Protein AF-A0A9E3K2L9-F1 (afdb_monomer)

Secondary structure (DSSP, 8-state):
---------------SSSHHHHHHHHHHHHHHHHHHHHHHHHHHHHHHHHHHHHTT-HHHHHHHHHHHHH-TT--HHHHHHHHHHHHHHHTTT-HHHHHHHHHHHHHTEETTEEPPGGG--HHHHHHHHHHHHHH-S----SS-SS---HHHHHHHHHHHTT-HHHHHHHHHHHHHHH--S-HHHHHHHHH-TTS-HHHHHHHHHHHHHTT-HHHHHHHHHHS-HHHHHHHHHHHHHHHHHHHHHHHHSPPPP-----

Sequence (258 aa):
MPARSGVLFLALAGIGSTGCITTAVVNNIQYQNRLREQAAARQRHIAELEPIAAAGDARARVALANELLSSLDRDARDLRRALALLEQAVAQDYGPAQGRLGEILADGRAGNGSLPVDLRDRERGIVLLQRAFALGCSAASNGTVGGLDPAWKAGLALAAAGHPEQALVWRARSILGCHSSRPGFLFWDATSRDTAPAQRTDTFAILLLTRDEHVIAKARAAVPADEFAAAERRAADLERQIADSERDYPAPPRKEQP

Foldseek 3Di:
DDDDDDDDDDDPDDPPPCVVVVVVVVVVVVVVVVVVVVVVVLVVLLVVLVVVLVVQDLLSLQVNLVSLLVDPPRDPVSPVSSLVSLVSSVVVVQLLSLLQNLLCQLVCHRPPGGHDPVSHDNPSSLVSLLSSQLAHQFSDSPDPPDGDRSLQSSLVSCVVVVNNLSSLLSVLLSCQQPVPDDLVVLLCQLLDPPHDLVRSLSSLLSSVVNVPVVSNVVSCVRDDVVSNVSSVVVNVVSVVVNVVSCVVRNHHPPPPDD

Structure (mmCIF, N/CA/C/O backbone):
data_AF-A0A9E3K2L9-F1
#
_entry.id   AF-A0A9E3K2L9-F1
#
loop_
_atom_site.group_PDB
_atom_site.id
_atom_site.type_symbol
_atom_site.label_atom_id
_atom_site.label_alt_id
_atom_site.label_comp_id
_atom_site.label_asym_id
_atom_site.label_entity_id
_atom_site.label_seq_id
_atom_site.pdbx_PDB_ins_code
_atom_site.Cartn_x
_atom_site.Cartn_y
_atom_site.Cartn_z
_atom_site.occupancy
_atom_site.B_iso_or_equiv
_atom_site.auth_seq_id
_atom_site.auth_comp_id
_atom_site.auth_asym_id
_atom_site.auth_atom_id
_atom_site.pdbx_PDB_model_num
ATOM 1 N N . MET A 1 1 ? 16.929 56.681 79.719 1.00 34.38 1 MET A N 1
ATOM 2 C CA . MET A 1 1 ? 17.417 55.333 80.103 1.00 34.38 1 MET A CA 1
ATOM 3 C C . MET A 1 1 ? 16.570 54.291 79.369 1.00 34.38 1 MET A C 1
ATOM 5 O O . MET A 1 1 ? 15.419 54.597 79.098 1.00 34.38 1 MET A O 1
ATOM 9 N N . PRO A 1 2 ? 17.147 53.172 78.908 1.00 45.41 2 PRO A N 1
ATOM 10 C CA . PRO A 1 2 ? 17.469 52.987 77.491 1.00 45.41 2 PRO A CA 1
ATOM 11 C C . PRO A 1 2 ? 16.564 52.022 76.702 1.00 45.41 2 PRO A C 1
ATOM 13 O O . PRO A 1 2 ? 15.848 51.194 77.250 1.00 45.41 2 PRO A O 1
ATOM 16 N N . ALA A 1 3 ? 16.694 52.182 75.382 1.00 49.47 3 ALA A N 1
ATOM 17 C CA . ALA A 1 3 ? 16.426 51.296 74.253 1.00 49.47 3 ALA A CA 1
ATOM 18 C C . ALA A 1 3 ? 16.187 49.801 74.519 1.00 49.47 3 ALA A C 1
ATOM 20 O O . ALA A 1 3 ? 17.016 49.146 75.147 1.00 49.47 3 ALA A O 1
ATOM 21 N N . ARG A 1 4 ? 15.178 49.248 73.827 1.00 46.66 4 ARG A N 1
ATOM 22 C CA . ARG A 1 4 ? 15.239 47.918 73.193 1.00 46.66 4 ARG A CA 1
ATOM 23 C C . ARG A 1 4 ? 14.472 47.920 71.866 1.00 46.66 4 ARG A C 1
ATOM 25 O O . ARG A 1 4 ? 13.329 47.490 71.789 1.00 46.66 4 ARG A O 1
ATOM 32 N N . SER A 1 5 ? 15.145 48.415 70.831 1.00 47.72 5 SER A N 1
ATOM 33 C CA . SER A 1 5 ? 14.906 48.004 69.447 1.00 47.72 5 SER A CA 1
ATOM 34 C C . SER A 1 5 ? 15.640 46.686 69.223 1.00 47.72 5 SER A C 1
ATOM 36 O O . SER A 1 5 ? 16.833 46.590 69.506 1.00 47.72 5 SER A O 1
ATOM 38 N N . GLY A 1 6 ? 14.948 45.678 68.716 1.00 50.59 6 GLY A N 1
ATOM 39 C CA . GLY A 1 6 ? 15.557 44.424 68.293 1.00 50.59 6 GLY A CA 1
ATOM 40 C C . GLY A 1 6 ? 14.488 43.387 68.001 1.00 50.59 6 GLY A C 1
ATOM 41 O O . GLY A 1 6 ? 13.460 43.406 68.668 1.00 50.59 6 GLY A O 1
ATOM 42 N N . VAL A 1 7 ? 14.800 42.470 67.072 1.00 49.56 7 VAL A N 1
ATOM 43 C CA . VAL A 1 7 ? 13.989 41.316 66.615 1.00 49.56 7 VAL A CA 1
ATOM 44 C C . VAL A 1 7 ? 13.049 41.719 65.458 1.00 49.56 7 VAL A C 1
ATOM 46 O O . VAL A 1 7 ? 12.159 42.527 65.649 1.00 49.56 7 VAL A O 1
ATOM 49 N N . LEU A 1 8 ? 13.152 41.250 64.209 1.00 45.59 8 LEU A N 1
ATOM 50 C CA . LEU A 1 8 ? 13.928 40.175 63.588 1.00 45.59 8 LEU A CA 1
ATOM 51 C C . LEU A 1 8 ? 13.852 40.393 62.051 1.00 45.59 8 LEU A C 1
ATOM 53 O O . LEU A 1 8 ? 12.779 40.260 61.472 1.00 45.59 8 LEU A O 1
ATOM 57 N N . PHE A 1 9 ? 14.954 40.718 61.370 1.00 52.00 9 PHE A N 1
ATOM 58 C CA . PHE A 1 9 ? 15.073 40.512 59.916 1.00 52.00 9 PHE A CA 1
ATOM 59 C C . PHE A 1 9 ? 15.917 39.253 59.732 1.00 52.00 9 PHE A C 1
ATOM 61 O O . PHE A 1 9 ? 17.144 39.314 59.759 1.00 52.00 9 PHE A O 1
ATOM 68 N N . LEU A 1 10 ? 15.260 38.096 59.632 1.00 49.66 10 LEU A N 1
ATOM 69 C CA . LEU A 1 10 ? 15.921 36.805 59.447 1.00 49.66 10 LEU A CA 1
ATOM 70 C C . LEU A 1 10 ? 15.514 36.201 58.097 1.00 49.66 10 LEU A C 1
ATOM 72 O O . LEU A 1 10 ? 14.419 35.683 57.923 1.00 49.66 10 LEU A O 1
ATOM 76 N N . ALA A 1 11 ? 16.456 36.326 57.160 1.00 50.28 11 ALA A N 1
ATOM 77 C CA . ALA A 1 11 ? 16.818 35.356 56.128 1.00 50.28 11 ALA A CA 1
ATOM 78 C C . ALA A 1 11 ? 15.709 34.783 55.219 1.00 50.28 11 ALA A C 1
ATOM 80 O O . ALA A 1 11 ? 15.351 33.612 55.297 1.00 50.28 11 ALA A O 1
ATOM 81 N N . LEU A 1 12 ? 15.312 35.569 54.214 1.00 49.47 12 LEU A N 1
ATOM 82 C CA . LEU A 1 12 ? 14.814 35.067 52.925 1.00 49.47 12 LEU A CA 1
ATOM 83 C C . LEU A 1 12 ? 16.011 34.814 51.987 1.00 49.47 12 LEU A C 1
ATOM 85 O O . LEU A 1 12 ? 16.255 35.553 51.041 1.00 49.47 12 LEU A O 1
ATOM 89 N N . ALA A 1 13 ? 16.815 33.795 52.291 1.00 52.91 13 ALA A N 1
ATOM 90 C CA . ALA A 1 13 ? 17.945 33.380 51.455 1.00 52.91 13 ALA A CA 1
ATOM 91 C C . ALA A 1 13 ? 18.166 31.863 51.581 1.00 52.91 13 ALA A C 1
ATOM 93 O O . ALA A 1 13 ? 19.149 31.402 52.149 1.00 52.91 13 ALA A O 1
ATOM 94 N N . GLY A 1 14 ? 17.197 31.080 51.100 1.00 49.44 14 GLY A N 1
ATOM 95 C CA . GLY A 1 14 ? 17.249 29.613 51.154 1.00 49.44 14 GLY A CA 1
ATOM 96 C C . GLY A 1 14 ? 16.345 28.894 50.150 1.00 49.44 14 GLY A C 1
ATOM 97 O O . GLY A 1 14 ? 16.057 27.719 50.330 1.00 49.44 14 GLY A O 1
ATOM 98 N N . ILE A 1 15 ? 15.877 29.577 49.098 1.00 52.50 15 ILE A N 1
ATOM 99 C CA . ILE A 1 15 ? 15.008 28.997 48.057 1.00 52.50 15 ILE A CA 1
ATOM 100 C C . ILE A 1 15 ? 15.695 29.185 46.697 1.00 52.50 15 ILE A C 1
ATOM 102 O O . ILE A 1 15 ? 15.221 29.906 45.829 1.00 52.50 15 ILE A O 1
ATOM 106 N N . GLY A 1 16 ? 16.891 28.613 46.547 1.00 48.47 16 GLY A N 1
ATOM 107 C CA . GLY A 1 16 ? 17.666 28.670 45.298 1.00 48.47 16 GLY A CA 1
ATOM 108 C C . GLY A 1 16 ? 17.740 27.343 44.539 1.00 48.47 16 GLY A C 1
ATOM 109 O O . GLY A 1 16 ? 18.138 27.332 43.381 1.00 48.47 16 GLY A O 1
ATOM 110 N N . SER A 1 17 ? 17.360 26.221 45.162 1.00 48.19 17 SER A N 1
ATOM 111 C CA . SER A 1 17 ? 17.589 24.873 44.612 1.00 48.19 17 SER A CA 1
ATOM 112 C C . SER A 1 17 ? 16.338 23.990 44.497 1.00 48.19 17 SER A C 1
ATOM 114 O O . SER A 1 17 ? 16.411 22.913 43.913 1.00 48.19 17 SER A O 1
ATOM 116 N N . THR A 1 18 ? 15.164 24.433 44.966 1.00 53.28 18 THR A N 1
ATOM 117 C CA . THR A 1 18 ? 13.894 23.688 44.807 1.00 53.28 18 THR A CA 1
ATOM 118 C C . THR A 1 18 ? 13.187 23.948 43.471 1.00 53.28 18 THR A C 1
ATOM 120 O O . THR A 1 18 ? 12.241 23.235 43.133 1.00 53.28 18 THR A O 1
ATOM 123 N N . GLY A 1 19 ? 13.660 24.914 42.673 1.00 54.62 19 GLY A N 1
ATOM 124 C CA . GLY A 1 19 ? 13.046 25.302 41.396 1.00 54.62 19 GLY A CA 1
ATOM 125 C C . GLY A 1 19 ? 13.088 24.231 40.297 1.00 54.62 19 GLY A C 1
ATOM 126 O O . GLY A 1 19 ? 12.242 24.240 39.409 1.00 54.62 19 GLY A O 1
ATOM 127 N N . CYS A 1 20 ? 14.021 23.275 40.358 1.00 58.91 20 CYS A N 1
ATOM 128 C CA . CYS A 1 20 ? 14.120 22.211 39.349 1.00 58.91 20 CYS A CA 1
ATOM 129 C C . CYS A 1 20 ? 13.210 21.006 39.641 1.00 58.91 20 CYS A C 1
ATOM 131 O O . CYS A 1 20 ? 12.822 20.291 38.722 1.00 58.91 20 CYS A O 1
ATOM 133 N N . ILE A 1 21 ? 12.850 20.768 40.907 1.00 65.25 21 ILE A N 1
ATOM 134 C CA . ILE A 1 21 ? 12.021 19.610 41.283 1.00 65.25 21 ILE A CA 1
ATOM 135 C C . ILE A 1 21 ? 10.541 19.892 40.983 1.00 65.25 21 ILE A C 1
ATOM 137 O O . ILE A 1 21 ? 9.811 19.002 40.550 1.00 65.25 21 ILE A O 1
ATOM 141 N N . THR A 1 22 ? 10.090 21.140 41.138 1.00 72.62 22 THR A N 1
ATOM 142 C CA . THR A 1 22 ? 8.686 21.513 40.904 1.00 72.62 22 THR A CA 1
ATOM 143 C C . THR A 1 22 ? 8.305 21.498 39.421 1.00 72.62 22 THR A C 1
ATOM 145 O O . THR A 1 22 ? 7.196 21.081 39.086 1.00 72.62 22 THR A O 1
ATOM 148 N N . THR A 1 23 ? 9.215 21.867 38.514 1.00 78.56 23 THR A N 1
ATOM 149 C CA . THR A 1 23 ? 8.945 21.873 37.065 1.00 78.56 23 THR A CA 1
ATOM 150 C C . THR A 1 23 ? 8.780 20.464 36.495 1.00 78.56 23 THR A C 1
ATOM 152 O O . THR A 1 23 ? 7.871 20.231 35.697 1.00 78.56 23 THR A O 1
ATOM 155 N N . ALA A 1 24 ? 9.581 19.493 36.947 1.00 82.12 24 ALA A N 1
ATOM 156 C CA . ALA A 1 24 ? 9.459 18.096 36.526 1.00 82.12 24 ALA A CA 1
ATOM 157 C C . ALA A 1 24 ? 8.114 17.472 36.944 1.00 82.12 24 ALA A C 1
ATOM 159 O O . ALA A 1 24 ? 7.469 16.787 36.148 1.00 82.12 24 ALA A O 1
ATOM 160 N N . VAL A 1 25 ? 7.652 17.753 38.168 1.00 85.38 25 VAL A N 1
ATOM 161 C CA . VAL A 1 25 ? 6.363 17.252 38.674 1.00 85.38 25 VAL A CA 1
ATOM 162 C C . VAL A 1 25 ? 5.191 17.858 37.898 1.00 85.38 25 VAL A C 1
ATOM 164 O O . VAL A 1 25 ? 4.297 17.122 37.477 1.00 85.38 25 VAL A O 1
ATOM 167 N N . VAL A 1 26 ? 5.207 19.172 37.646 1.00 89.44 26 VAL A N 1
ATOM 168 C CA . VAL A 1 26 ? 4.154 19.849 36.868 1.00 89.44 26 VAL A CA 1
ATOM 169 C C . VAL A 1 26 ? 4.099 19.316 35.435 1.00 89.44 26 VAL A C 1
ATOM 171 O O . VAL A 1 26 ? 3.015 18.980 34.959 1.00 89.44 26 VAL A O 1
ATOM 174 N N . ASN A 1 27 ? 5.251 19.152 34.775 1.00 90.75 27 ASN A N 1
ATOM 175 C CA . ASN A 1 27 ? 5.320 18.593 33.423 1.00 90.75 27 ASN A CA 1
ATOM 176 C C . ASN A 1 27 ? 4.754 17.168 33.358 1.00 90.75 27 ASN A C 1
ATOM 178 O O . ASN A 1 27 ? 4.005 16.845 32.433 1.00 90.75 27 ASN A O 1
ATOM 182 N N . ASN A 1 28 ? 5.063 16.325 34.349 1.00 92.81 28 ASN A N 1
ATOM 183 C CA . ASN A 1 28 ? 4.525 14.968 34.414 1.00 92.81 28 ASN A CA 1
ATOM 184 C C . ASN A 1 28 ? 2.999 14.967 34.610 1.00 92.81 28 ASN A C 1
ATOM 186 O O . ASN A 1 28 ? 2.295 14.259 33.896 1.00 92.81 28 ASN A O 1
ATOM 190 N N . ILE A 1 29 ? 2.461 15.793 35.514 1.00 94.50 29 ILE A N 1
ATOM 191 C CA . ILE A 1 29 ? 1.006 15.898 35.726 1.00 94.50 29 ILE A CA 1
ATOM 192 C C . ILE A 1 29 ? 0.301 16.401 34.459 1.00 94.50 29 ILE A C 1
ATOM 194 O O . ILE A 1 29 ? -0.708 15.827 34.052 1.00 94.50 29 ILE A O 1
ATOM 198 N N . GLN A 1 30 ? 0.840 17.429 33.798 1.00 94.75 30 GLN A N 1
ATOM 199 C CA . GLN A 1 30 ? 0.292 17.940 32.538 1.00 94.75 30 GLN A CA 1
ATOM 200 C C . GLN A 1 30 ? 0.319 16.883 31.430 1.00 94.75 30 GLN A C 1
ATOM 202 O O . GLN A 1 30 ? -0.636 16.753 30.667 1.00 94.75 30 GLN A O 1
ATOM 207 N N . TYR A 1 31 ? 1.398 16.104 31.337 1.00 93.12 31 TYR A N 1
ATOM 208 C CA . TYR A 1 31 ? 1.482 14.982 30.409 1.00 93.12 31 TYR A CA 1
ATOM 209 C C . TYR A 1 31 ? 0.414 13.916 30.703 1.00 93.12 31 TYR A C 1
ATOM 211 O O . TYR A 1 31 ? -0.327 13.540 29.798 1.00 93.12 31 TYR A O 1
ATOM 219 N N . GLN A 1 32 ? 0.257 13.506 31.964 1.00 94.62 32 GLN A N 1
ATOM 220 C CA . GLN A 1 32 ? -0.762 12.532 32.371 1.00 94.62 32 GLN A CA 1
ATOM 221 C C . GLN A 1 32 ? -2.192 13.031 32.122 1.00 94.62 32 GLN A C 1
ATOM 223 O O . GLN A 1 32 ? -3.039 12.268 31.662 1.00 94.62 32 GLN A O 1
ATOM 228 N N . ASN A 1 33 ? -2.470 14.314 32.367 1.00 94.88 33 ASN A N 1
ATOM 229 C CA . ASN A 1 33 ? -3.775 14.904 32.067 1.00 94.88 33 ASN A CA 1
ATOM 230 C C . ASN A 1 33 ? -4.066 14.888 30.562 1.00 94.88 33 ASN A C 1
ATOM 232 O O . ASN A 1 33 ? -5.149 14.460 30.173 1.00 94.88 33 ASN A O 1
ATOM 236 N N . ARG A 1 34 ? -3.082 15.230 29.716 1.00 94.06 34 ARG A N 1
ATOM 237 C CA . ARG A 1 34 ? -3.228 15.122 28.254 1.00 94.06 34 ARG A CA 1
ATOM 238 C C . ARG A 1 34 ? -3.522 13.691 27.805 1.00 94.06 34 ARG A C 1
ATOM 240 O O . ARG A 1 34 ? -4.390 13.500 26.961 1.00 94.06 34 ARG A O 1
ATOM 247 N N . LEU A 1 35 ? -2.856 12.688 28.383 1.00 92.06 35 LEU A N 1
ATOM 248 C CA . LEU A 1 35 ? -3.139 11.281 28.071 1.00 92.06 35 LEU A CA 1
ATOM 249 C C . LEU A 1 35 ? -4.569 10.878 28.457 1.00 92.06 35 LEU A C 1
ATOM 251 O O . LEU A 1 35 ? -5.254 10.219 27.676 1.00 92.06 35 LEU A O 1
ATOM 255 N N . ARG A 1 36 ? -5.053 11.300 29.632 1.00 92.56 36 ARG A N 1
ATOM 256 C CA . ARG A 1 36 ? -6.435 11.034 30.073 1.00 92.56 36 ARG A CA 1
ATOM 257 C C . ARG A 1 36 ? -7.464 11.727 29.187 1.00 92.56 36 ARG A C 1
ATOM 259 O O . ARG A 1 36 ? -8.461 11.110 28.828 1.00 92.56 36 ARG A O 1
ATOM 266 N N . GLU A 1 37 ? -7.221 12.981 28.816 1.00 94.69 37 GLU A N 1
ATOM 267 C CA . GLU A 1 37 ? -8.088 13.738 27.908 1.00 94.69 37 GLU A CA 1
ATOM 268 C C . GLU A 1 37 ? -8.150 13.091 26.522 1.00 94.69 37 GLU A C 1
ATOM 270 O O . GLU A 1 37 ? -9.240 12.934 25.973 1.00 94.69 37 GLU A O 1
ATOM 275 N N . GLN A 1 38 ? -7.009 12.646 25.983 1.00 91.62 38 GLN A N 1
ATOM 276 C CA . GLN A 1 38 ? -6.947 11.900 24.723 1.00 91.62 38 GLN A CA 1
ATOM 277 C C . GLN A 1 38 ? -7.702 10.569 24.815 1.00 91.62 38 GLN A C 1
ATOM 279 O O . GLN A 1 38 ? -8.499 10.257 23.930 1.00 91.62 38 GLN A O 1
ATOM 284 N N . ALA A 1 39 ? -7.519 9.809 25.899 1.00 90.94 39 ALA A N 1
ATOM 285 C CA . ALA A 1 39 ? -8.242 8.559 26.122 1.00 90.94 39 ALA A CA 1
ATOM 286 C C . ALA A 1 39 ? -9.762 8.782 26.233 1.00 90.94 39 ALA A C 1
ATOM 288 O O . ALA A 1 39 ? -10.536 8.050 25.617 1.00 90.94 39 ALA A O 1
ATOM 289 N N . ALA A 1 40 ? -10.198 9.821 26.953 1.00 93.56 40 ALA A N 1
ATOM 290 C CA . ALA A 1 40 ? -11.609 10.181 27.084 1.00 93.56 40 ALA A CA 1
ATOM 291 C C . ALA A 1 40 ? -12.207 10.694 25.762 1.00 93.56 40 ALA A C 1
ATOM 293 O O . ALA A 1 40 ? -13.350 10.381 25.432 1.00 93.56 40 ALA A O 1
ATOM 294 N N . ALA A 1 41 ? -11.451 11.465 24.976 1.00 93.56 41 ALA A N 1
ATOM 295 C CA . ALA A 1 41 ? -11.858 11.881 23.635 1.00 93.56 41 ALA A CA 1
ATOM 296 C C . ALA A 1 41 ? -12.029 10.674 22.702 1.00 93.56 41 ALA A C 1
ATOM 298 O O . ALA A 1 41 ? -13.066 10.560 22.053 1.00 93.56 41 ALA A O 1
ATOM 299 N N . ARG A 1 42 ? -11.080 9.731 22.713 1.00 92.31 42 ARG A N 1
ATOM 300 C CA . ARG A 1 42 ? -11.184 8.473 21.962 1.00 92.31 42 ARG A CA 1
ATOM 301 C C . ARG A 1 42 ? -12.402 7.651 22.383 1.00 92.31 42 ARG A C 1
ATOM 303 O O . ARG A 1 42 ? -13.134 7.175 21.526 1.00 92.31 42 ARG A O 1
ATOM 310 N N . GLN A 1 43 ? -12.652 7.499 23.685 1.00 94.69 43 GLN A N 1
ATOM 311 C CA . GLN A 1 43 ? -13.829 6.771 24.178 1.00 94.69 43 GLN A CA 1
ATOM 312 C C . GLN A 1 43 ? -15.145 7.418 23.733 1.00 94.69 43 GLN A C 1
ATOM 314 O O . GLN A 1 43 ? -16.056 6.703 23.323 1.00 94.69 43 GLN A O 1
ATOM 319 N N . ARG A 1 44 ? -15.235 8.755 23.759 1.00 95.94 44 ARG A N 1
ATOM 320 C CA . ARG A 1 44 ? -16.398 9.479 23.219 1.00 95.94 44 ARG A CA 1
ATOM 321 C C . ARG A 1 44 ? -16.573 9.221 21.728 1.00 95.94 44 ARG A C 1
ATOM 323 O O . ARG A 1 44 ? -17.671 8.877 21.311 1.00 95.94 44 ARG A O 1
ATOM 330 N N . HIS A 1 45 ? -15.492 9.288 20.955 1.00 95.25 45 HIS A N 1
ATOM 331 C CA . HIS A 1 45 ? -15.560 9.042 19.519 1.00 95.25 45 HIS A CA 1
ATOM 332 C C . HIS A 1 45 ? -15.983 7.602 19.187 1.00 95.25 45 HIS A C 1
ATOM 334 O O . HIS A 1 45 ? -16.811 7.382 18.309 1.00 95.25 45 HIS A O 1
ATOM 340 N N . ILE A 1 46 ? -15.485 6.612 19.937 1.00 95.56 46 ILE A N 1
ATOM 341 C CA . ILE A 1 46 ? -15.947 5.220 19.837 1.00 95.56 46 ILE A CA 1
ATOM 342 C C . ILE A 1 46 ? -17.453 5.135 20.110 1.00 95.56 46 ILE A C 1
ATOM 344 O O . ILE A 1 46 ? -18.177 4.567 19.296 1.00 95.56 46 ILE A O 1
ATOM 348 N N . ALA A 1 47 ? -17.933 5.729 21.206 1.00 97.31 47 ALA A N 1
ATOM 349 C CA . ALA A 1 47 ? -19.350 5.705 21.570 1.00 97.31 47 ALA A CA 1
ATOM 350 C C . ALA A 1 47 ? -20.250 6.400 20.528 1.00 97.31 47 ALA A C 1
ATOM 352 O O . ALA A 1 47 ? -21.374 5.961 20.299 1.00 97.31 47 ALA A O 1
ATOM 353 N N . GLU A 1 48 ? -19.758 7.451 19.868 1.00 97.50 48 GLU A N 1
ATOM 354 C CA . GLU A 1 48 ? -20.450 8.129 18.763 1.00 97.50 48 GLU A CA 1
ATOM 355 C C . GLU A 1 48 ? -20.531 7.251 17.503 1.00 97.50 48 GLU A C 1
ATOM 357 O O . GLU A 1 48 ? -21.560 7.222 16.826 1.00 97.50 48 GLU A O 1
ATOM 362 N N . LEU A 1 49 ? -19.460 6.518 17.186 1.00 97.62 49 LEU A N 1
ATOM 363 C CA . LEU A 1 49 ? -19.379 5.666 15.997 1.00 97.62 49 LEU A CA 1
ATOM 364 C C . LEU A 1 49 ? -20.148 4.350 16.141 1.00 97.62 49 LEU A C 1
ATOM 366 O O . LEU A 1 49 ? -20.658 3.835 15.147 1.00 97.62 49 LEU A O 1
ATOM 370 N N . GLU A 1 50 ? -20.227 3.793 17.350 1.00 98.00 50 GLU A N 1
ATOM 371 C CA . GLU A 1 50 ? -20.862 2.502 17.631 1.00 98.00 50 GLU A CA 1
ATOM 372 C C . GLU A 1 50 ? -22.281 2.348 17.057 1.00 98.00 50 GLU A C 1
ATOM 374 O O . GLU A 1 50 ? -22.492 1.397 16.295 1.00 98.00 50 GLU A O 1
ATOM 379 N N . PRO A 1 51 ? -23.249 3.243 17.337 1.00 98.25 51 PRO A N 1
ATOM 380 C CA . PRO A 1 51 ? -24.600 3.100 16.796 1.00 98.25 51 PRO A CA 1
ATOM 381 C C . PRO A 1 51 ? -24.641 3.227 15.266 1.00 98.25 51 PRO A C 1
ATOM 383 O O . PRO A 1 51 ? -25.410 2.523 14.615 1.00 98.25 51 PRO A O 1
ATOM 386 N N . ILE A 1 52 ? -23.788 4.067 14.672 1.00 98.25 52 ILE A N 1
ATOM 387 C CA . ILE A 1 52 ? -23.741 4.295 13.219 1.00 98.25 52 ILE A CA 1
ATOM 388 C C . ILE A 1 52 ? -23.148 3.067 12.505 1.00 98.25 52 ILE A C 1
ATOM 390 O O . ILE A 1 52 ? -23.692 2.580 11.513 1.00 98.25 52 ILE A O 1
ATOM 394 N N . ALA A 1 53 ? -22.068 2.505 13.053 1.00 98.12 53 ALA A N 1
ATOM 395 C CA . ALA A 1 53 ? -21.454 1.277 12.555 1.00 98.12 53 ALA A CA 1
ATOM 396 C C . ALA A 1 53 ? -22.396 0.067 12.693 1.00 98.12 53 ALA A C 1
ATOM 398 O O . ALA A 1 53 ? -22.464 -0.777 11.789 1.00 98.12 53 ALA A O 1
ATOM 399 N N . ALA A 1 54 ? -23.146 -0.005 13.800 1.00 98.00 54 ALA A N 1
ATOM 400 C CA . ALA A 1 54 ? -24.172 -1.021 14.028 1.00 98.00 54 ALA A CA 1
ATOM 401 C C . ALA A 1 54 ? -25.342 -0.895 13.038 1.00 98.00 54 ALA A C 1
ATOM 403 O O . ALA A 1 54 ? -25.849 -1.913 12.571 1.00 98.00 54 ALA A O 1
ATOM 404 N N . ALA A 1 55 ? -25.710 0.331 12.652 1.00 98.06 55 ALA A N 1
ATOM 405 C CA . ALA A 1 55 ? -26.740 0.603 11.648 1.00 98.06 55 ALA A CA 1
ATOM 406 C C . ALA A 1 55 ? -26.339 0.219 10.211 1.00 98.06 55 ALA A C 1
ATOM 408 O O . ALA A 1 55 ? -27.180 0.247 9.317 1.00 98.06 55 ALA A O 1
ATOM 409 N N . GLY A 1 56 ? -25.081 -0.168 9.976 1.00 97.69 56 GLY A N 1
ATOM 410 C CA . GLY A 1 56 ? -24.638 -0.671 8.676 1.00 97.69 56 GLY A CA 1
ATOM 411 C C . GLY A 1 56 ? -23.684 0.235 7.917 1.00 97.69 56 GLY A C 1
ATOM 412 O O . GLY A 1 56 ? -23.202 -0.179 6.869 1.00 97.69 56 GLY A O 1
ATOM 413 N N . ASP A 1 57 ? -23.367 1.424 8.422 1.00 97.88 57 ASP A N 1
ATOM 414 C CA . ASP A 1 57 ? -22.527 2.375 7.698 1.00 97.88 57 ASP A CA 1
ATOM 415 C C . ASP A 1 57 ? -21.067 1.880 7.597 1.00 97.88 57 ASP A C 1
ATOM 417 O O . ASP A 1 57 ? -20.353 1.751 8.599 1.00 97.88 57 ASP A O 1
ATOM 421 N N . ALA A 1 58 ? -20.603 1.593 6.374 1.00 96.75 58 ALA A N 1
ATOM 422 C CA . ALA A 1 58 ? -19.247 1.097 6.127 1.00 96.75 58 ALA A CA 1
ATOM 423 C C . ALA A 1 58 ? -18.153 2.093 6.539 1.00 96.75 58 ALA A C 1
ATOM 425 O O . ALA A 1 58 ? -17.095 1.687 7.031 1.00 96.75 58 ALA A O 1
ATOM 426 N N . ARG A 1 59 ? -18.396 3.400 6.388 1.00 95.06 59 ARG A N 1
ATOM 427 C CA . ARG A 1 59 ? -17.441 4.444 6.772 1.00 95.06 59 ARG A CA 1
ATOM 428 C C . ARG A 1 59 ? -17.282 4.497 8.289 1.00 95.06 59 ARG A C 1
ATOM 430 O O . ARG A 1 59 ? -16.147 4.556 8.764 1.00 95.06 59 ARG A O 1
ATOM 437 N N . ALA A 1 60 ? -18.377 4.424 9.038 1.00 96.50 60 ALA A N 1
ATOM 438 C CA . ALA A 1 60 ? -18.377 4.364 10.493 1.00 96.50 60 ALA A CA 1
ATOM 439 C C . ALA A 1 60 ? -17.725 3.074 11.002 1.00 96.50 60 ALA A C 1
ATOM 441 O O . ALA A 1 60 ? -16.956 3.125 11.957 1.00 96.50 60 ALA A O 1
ATOM 442 N N . ARG A 1 61 ? -17.943 1.930 10.335 1.00 98.00 61 ARG A N 1
ATOM 443 C CA . ARG A 1 61 ? -17.247 0.668 10.654 1.00 98.00 61 ARG A CA 1
ATOM 444 C C . ARG A 1 61 ? -15.734 0.786 10.508 1.00 98.00 61 ARG A C 1
ATOM 446 O O . ARG A 1 61 ? -15.012 0.370 11.410 1.00 98.00 61 ARG A O 1
ATOM 453 N N . VAL A 1 62 ? -15.250 1.382 9.416 1.00 95.69 62 VAL A N 1
ATOM 454 C CA . VAL A 1 62 ? -13.809 1.622 9.221 1.00 95.69 62 VAL A CA 1
ATOM 455 C C . VAL A 1 62 ? -13.262 2.599 10.258 1.00 95.69 62 VAL A C 1
ATOM 457 O O . VAL A 1 62 ? -12.208 2.337 10.834 1.00 95.69 62 VAL A O 1
ATOM 460 N N . ALA A 1 63 ? -13.971 3.698 10.530 1.00 94.50 63 ALA A N 1
ATOM 461 C CA . ALA A 1 63 ? -13.561 4.662 11.549 1.00 94.50 63 ALA A CA 1
ATOM 462 C C . ALA A 1 63 ? -13.465 4.001 12.934 1.00 94.50 63 ALA A C 1
ATOM 464 O O . ALA A 1 63 ? -12.440 4.115 13.601 1.00 94.50 63 ALA A O 1
ATOM 465 N N . LEU A 1 64 ? -14.475 3.216 13.319 1.00 96.25 64 LEU A N 1
ATOM 466 C CA . LEU A 1 64 ? -14.496 2.500 14.592 1.00 96.25 64 LEU A CA 1
ATOM 467 C C . LEU A 1 64 ? -13.378 1.456 14.670 1.00 96.25 64 LEU A C 1
ATOM 469 O O . LEU A 1 64 ? -12.692 1.364 15.684 1.00 96.25 64 LEU A O 1
ATOM 473 N N . ALA A 1 65 ? -13.144 0.697 13.596 1.00 95.62 65 ALA A N 1
ATOM 474 C CA . ALA A 1 65 ? -12.024 -0.236 13.531 1.00 95.62 65 ALA A CA 1
ATOM 475 C C . ALA A 1 65 ? -10.679 0.483 13.710 1.00 95.62 65 ALA A C 1
ATOM 477 O O . ALA A 1 65 ? -9.821 0.011 14.453 1.00 95.62 65 ALA A O 1
ATOM 478 N N . ASN A 1 66 ? -10.493 1.641 13.077 1.00 92.75 66 ASN A N 1
ATOM 479 C CA . ASN A 1 66 ? -9.274 2.431 13.221 1.00 92.75 66 ASN A CA 1
ATOM 480 C C . ASN A 1 66 ? -9.084 2.949 14.646 1.00 92.75 66 ASN A C 1
ATOM 482 O O . ASN A 1 66 ? -7.966 2.864 15.156 1.00 92.75 66 ASN A O 1
ATOM 486 N N . GLU A 1 67 ? -10.155 3.395 15.306 1.00 93.12 67 GLU A N 1
ATOM 487 C CA . GLU A 1 67 ? -10.098 3.763 16.719 1.00 93.12 67 GLU A CA 1
ATOM 488 C C . GLU A 1 67 ? -9.690 2.578 17.588 1.00 93.12 67 GLU A C 1
ATOM 490 O O . GLU A 1 67 ? -8.770 2.695 18.392 1.00 93.12 67 GLU A O 1
ATOM 495 N N . LEU A 1 68 ? -10.291 1.402 17.402 1.00 93.44 68 LEU A N 1
ATOM 496 C CA . LEU A 1 68 ? -9.927 0.193 18.150 1.00 93.44 68 LEU A CA 1
ATOM 497 C C . LEU A 1 68 ? -8.456 -0.209 17.933 1.00 93.44 68 LEU A C 1
ATOM 499 O O . LEU A 1 68 ? -7.783 -0.626 18.874 1.00 93.44 68 LEU A O 1
ATOM 503 N N . LEU A 1 69 ? -7.924 -0.016 16.723 1.00 91.56 69 LEU A N 1
ATOM 504 C CA . LEU A 1 69 ? -6.540 -0.352 16.375 1.00 91.56 69 LEU A CA 1
ATOM 505 C C . LEU A 1 69 ? -5.499 0.695 16.803 1.00 91.56 69 LEU A C 1
ATOM 507 O O . LEU A 1 69 ? -4.313 0.356 16.843 1.00 91.56 69 LEU A O 1
ATOM 511 N N . SER A 1 70 ? -5.908 1.935 17.098 1.00 88.56 70 SER A N 1
ATOM 512 C CA . SER A 1 70 ? -4.998 3.049 17.411 1.00 88.56 70 SER A CA 1
ATOM 513 C C . SER A 1 70 ? -4.376 2.967 18.809 1.00 88.56 70 SER A C 1
ATOM 515 O O . SER A 1 70 ? -3.335 3.578 19.048 1.00 88.56 70 SER A O 1
ATOM 517 N N . SER A 1 71 ? -4.967 2.188 19.723 1.00 83.75 71 SER A N 1
ATOM 518 C CA . SER A 1 71 ? -4.430 2.001 21.073 1.00 83.75 71 SER A CA 1
ATOM 519 C C . SER A 1 71 ? -3.180 1.117 21.068 1.00 83.75 71 SER A C 1
ATOM 521 O O . SER A 1 71 ? -3.169 0.035 20.472 1.00 83.75 71 SER A O 1
ATOM 523 N N . LEU A 1 72 ? -2.137 1.565 21.775 1.00 76.50 72 LEU A N 1
ATOM 524 C CA . LEU A 1 72 ? -0.928 0.775 22.034 1.00 76.50 72 LEU A CA 1
ATOM 525 C C . LEU A 1 72 ? -1.210 -0.403 22.978 1.00 76.50 72 LEU A C 1
ATOM 527 O O . LEU A 1 72 ? -0.617 -1.464 22.808 1.00 76.50 72 LEU A O 1
ATOM 531 N N . ASP A 1 73 ? -2.167 -0.234 23.893 1.00 79.12 73 ASP A N 1
ATOM 532 C CA . ASP A 1 73 ? -2.571 -1.231 24.893 1.00 79.12 73 ASP A CA 1
ATOM 533 C C . 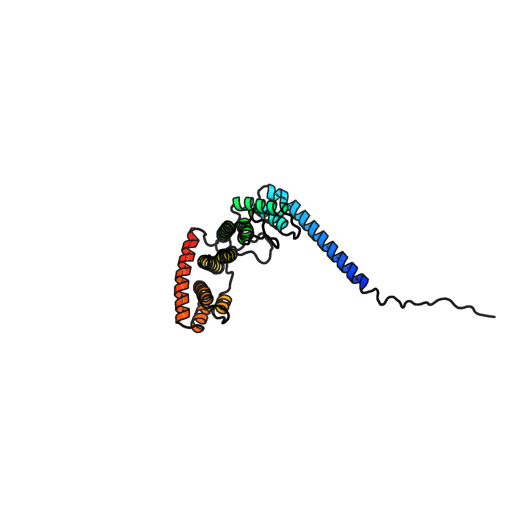ASP A 1 73 ? -3.784 -2.056 24.440 1.00 79.12 73 ASP A C 1
ATOM 535 O O . ASP A 1 73 ? -4.515 -2.609 25.263 1.00 79.12 73 ASP A O 1
ATOM 539 N N . ARG A 1 74 ? -4.069 -2.099 23.130 1.00 86.00 74 ARG A N 1
ATOM 540 C CA . ARG A 1 74 ? -5.211 -2.871 22.626 1.00 86.00 74 ARG A CA 1
ATOM 541 C C . ARG A 1 74 ? -5.039 -4.348 22.976 1.00 86.00 74 ARG A C 1
ATOM 543 O O . ARG A 1 74 ? -3.975 -4.937 22.768 1.00 86.00 74 ARG A O 1
ATOM 550 N N . ASP A 1 75 ? -6.109 -4.961 23.453 1.00 87.81 75 ASP A N 1
ATOM 551 C CA . ASP A 1 75 ? -6.122 -6.389 23.720 1.00 87.81 75 ASP A CA 1
ATOM 552 C C . ASP A 1 75 ? -6.500 -7.191 22.455 1.00 87.81 75 ASP A C 1
ATOM 554 O O . ASP A 1 75 ? -6.788 -6.660 21.373 1.00 87.81 75 ASP A O 1
ATOM 558 N N . ALA A 1 76 ? -6.496 -8.519 22.577 1.00 88.94 76 ALA A N 1
ATOM 559 C CA . ALA A 1 76 ? -6.894 -9.403 21.484 1.00 88.94 76 ALA A CA 1
ATOM 560 C C . ALA A 1 76 ? -8.384 -9.263 21.105 1.00 88.94 76 ALA A C 1
ATOM 562 O O . ALA A 1 76 ? -8.771 -9.636 19.994 1.00 88.94 76 ALA A O 1
ATOM 563 N N . ARG A 1 77 ? -9.230 -8.755 22.011 1.00 91.38 77 ARG A N 1
ATOM 564 C CA . ARG A 1 77 ? -10.664 -8.561 21.773 1.00 91.38 77 ARG A CA 1
ATOM 565 C C . ARG A 1 77 ? -10.884 -7.362 20.859 1.00 91.38 77 ARG A C 1
ATOM 567 O O . ARG A 1 77 ? -11.596 -7.505 19.867 1.00 91.38 77 ARG A O 1
ATOM 574 N N . ASP A 1 78 ? -10.232 -6.239 21.141 1.00 92.88 78 ASP A N 1
ATOM 575 C CA . ASP A 1 78 ? -10.288 -5.031 20.317 1.00 92.88 78 ASP A CA 1
ATOM 576 C C . ASP A 1 78 ? -9.750 -5.294 18.911 1.00 92.88 78 ASP A C 1
ATOM 578 O O . ASP A 1 78 ? -10.379 -4.898 17.929 1.00 92.88 78 ASP A O 1
ATOM 582 N N . LEU A 1 79 ? -8.646 -6.043 18.794 1.00 93.81 79 LEU A N 1
ATOM 583 C CA . LEU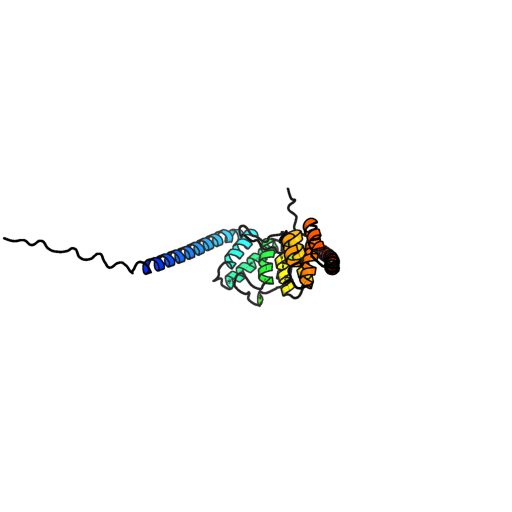 A 1 79 ? -8.117 -6.464 17.495 1.00 93.81 79 LEU A CA 1
ATOM 584 C C . LEU A 1 79 ? -9.152 -7.270 16.696 1.00 93.81 79 LEU A C 1
ATOM 586 O O . LEU A 1 79 ? -9.449 -6.921 15.555 1.00 93.81 79 LEU A O 1
ATOM 590 N N . ARG A 1 80 ? -9.727 -8.332 17.279 1.00 95.00 80 ARG A N 1
ATOM 591 C CA . ARG A 1 80 ? -10.724 -9.166 16.582 1.00 95.00 80 ARG A CA 1
ATOM 592 C C . ARG A 1 80 ? -11.981 -8.378 16.223 1.00 95.00 80 ARG A C 1
ATOM 594 O O . ARG A 1 80 ? -12.505 -8.545 15.125 1.00 95.00 80 ARG A O 1
ATOM 601 N N . ARG A 1 81 ? -12.438 -7.497 17.115 1.00 96.38 81 ARG A N 1
ATOM 602 C CA . ARG A 1 81 ? -13.578 -6.608 16.862 1.00 96.38 81 ARG A CA 1
ATOM 603 C C . ARG A 1 81 ? -13.295 -5.667 15.690 1.00 96.38 81 ARG A C 1
ATOM 605 O O . ARG A 1 81 ? -14.145 -5.529 14.816 1.00 96.38 81 ARG A O 1
ATOM 612 N N . ALA A 1 82 ? -12.109 -5.064 15.640 1.00 96.31 82 ALA A N 1
ATOM 613 C CA . ALA A 1 82 ? -11.711 -4.187 14.544 1.00 96.31 82 ALA A CA 1
ATOM 614 C C . ALA A 1 82 ? -11.660 -4.928 13.203 1.00 96.31 82 ALA A C 1
ATOM 616 O O . ALA A 1 82 ? -12.203 -4.437 12.217 1.00 96.31 82 ALA A O 1
ATOM 617 N N . LEU A 1 83 ? -11.066 -6.126 13.170 1.00 97.06 83 LEU A N 1
ATOM 618 C CA . LEU A 1 83 ? -11.034 -6.948 11.959 1.00 97.06 83 LEU A CA 1
ATOM 619 C C . LEU A 1 83 ? -12.450 -7.306 11.497 1.00 97.06 83 LEU A C 1
ATOM 621 O O . LEU A 1 83 ? -12.763 -7.109 10.331 1.00 97.06 83 LEU A O 1
ATOM 625 N N . ALA A 1 84 ? -13.337 -7.723 12.404 1.00 98.12 84 ALA A N 1
ATOM 626 C CA . ALA A 1 84 ? -14.726 -8.030 12.060 1.00 98.12 84 ALA A CA 1
ATOM 627 C C . ALA A 1 84 ? -15.483 -6.820 11.475 1.00 98.12 84 ALA A C 1
ATOM 629 O O . ALA A 1 84 ? -16.253 -6.974 10.529 1.00 98.12 84 ALA A O 1
ATOM 630 N N . LEU A 1 85 ? -15.253 -5.611 11.994 1.00 98.44 85 LEU A N 1
ATOM 631 C CA . LEU A 1 85 ? -15.833 -4.383 11.436 1.00 98.44 85 LEU A CA 1
ATOM 632 C C . LEU A 1 85 ? -15.312 -4.094 10.022 1.00 98.44 85 LEU A C 1
ATOM 634 O O . LEU A 1 85 ? -16.093 -3.712 9.149 1.00 98.44 85 LEU A O 1
ATOM 638 N N . LEU A 1 86 ? -14.012 -4.297 9.785 1.00 97.94 86 LEU A N 1
ATOM 639 C CA . LEU A 1 86 ? -13.423 -4.152 8.454 1.00 97.94 86 LEU A CA 1
ATOM 640 C C . LEU A 1 86 ? -13.994 -5.185 7.480 1.00 97.94 86 LEU A C 1
ATOM 642 O O . LEU A 1 86 ? -14.379 -4.806 6.382 1.00 97.94 86 LEU A O 1
ATOM 646 N N . GLU A 1 87 ? -14.131 -6.447 7.887 1.00 98.50 87 GLU A N 1
ATOM 647 C CA . GLU A 1 87 ? -14.757 -7.506 7.080 1.00 98.50 87 GLU A CA 1
ATOM 648 C C . GLU A 1 87 ? -16.177 -7.139 6.650 1.00 98.50 87 GLU A C 1
ATOM 650 O O . GLU A 1 87 ? -16.545 -7.237 5.480 1.00 98.50 87 GLU A O 1
ATOM 655 N N . GLN A 1 88 ? -16.976 -6.646 7.594 1.00 98.38 88 GLN A N 1
ATOM 656 C CA . GLN A 1 88 ? -18.342 -6.213 7.324 1.00 98.38 88 GLN A CA 1
ATOM 657 C C . GLN A 1 88 ? -18.412 -5.025 6.354 1.00 98.38 88 GLN A C 1
ATOM 659 O O . GLN A 1 88 ? -19.393 -4.898 5.623 1.00 98.38 88 GLN A O 1
ATOM 664 N N . ALA A 1 89 ? -17.417 -4.136 6.361 1.00 97.81 89 ALA A N 1
ATOM 665 C CA . ALA A 1 89 ? -17.324 -3.029 5.413 1.00 97.81 89 ALA A CA 1
ATOM 666 C C . ALA A 1 89 ? -16.762 -3.478 4.048 1.00 97.81 89 ALA A C 1
ATOM 668 O O . ALA A 1 89 ? -17.228 -3.008 3.014 1.00 97.81 89 ALA A O 1
ATOM 669 N N . VAL A 1 90 ? -15.834 -4.441 4.022 1.00 98.12 90 VAL A N 1
ATOM 670 C CA . VAL A 1 90 ? -15.353 -5.097 2.793 1.00 98.12 90 VAL A CA 1
ATOM 671 C C . VAL A 1 90 ? -16.493 -5.809 2.069 1.00 98.12 90 VAL A C 1
ATOM 673 O O . VAL A 1 90 ? -16.574 -5.724 0.847 1.00 98.12 90 VAL A O 1
ATOM 676 N N . ALA A 1 91 ? -17.411 -6.443 2.804 1.00 98.31 91 ALA A N 1
ATOM 677 C CA . ALA A 1 91 ? -18.606 -7.069 2.238 1.00 98.31 91 ALA A CA 1
ATOM 678 C C . ALA A 1 91 ? -19.566 -6.074 1.550 1.00 98.31 91 ALA A C 1
ATOM 680 O O . ALA A 1 91 ? -20.422 -6.495 0.779 1.00 98.31 91 ALA A O 1
ATOM 681 N N . GLN A 1 92 ? -19.420 -4.769 1.806 1.00 97.50 92 GLN A N 1
ATOM 682 C CA . GLN A 1 92 ? -20.142 -3.692 1.113 1.00 97.50 92 GLN A CA 1
ATOM 683 C C . GLN A 1 92 ? -19.319 -3.053 -0.017 1.00 97.50 92 GLN A C 1
ATOM 685 O O . GLN A 1 92 ? -19.648 -1.960 -0.464 1.00 97.50 92 GLN A O 1
ATOM 690 N N . ASP A 1 93 ? -18.222 -3.693 -0.430 1.00 96.25 93 ASP A N 1
ATOM 691 C CA . ASP A 1 93 ? -17.288 -3.186 -1.441 1.00 96.25 93 ASP A CA 1
ATOM 692 C C . ASP A 1 93 ? -16.700 -1.801 -1.097 1.00 96.25 93 ASP A C 1
ATOM 694 O O . ASP A 1 93 ? -16.415 -0.965 -1.952 1.00 96.25 93 ASP A O 1
ATOM 698 N N . TYR A 1 94 ? -16.513 -1.525 0.200 1.00 95.38 94 TYR A N 1
ATOM 699 C CA . TYR A 1 94 ? -15.986 -0.240 0.645 1.00 95.38 94 TYR A CA 1
ATOM 700 C C . TYR A 1 94 ? -14.453 -0.205 0.539 1.00 95.38 94 TYR A C 1
ATOM 702 O O . TYR A 1 94 ? -13.742 -0.787 1.363 1.00 95.38 94 TYR A O 1
ATOM 710 N N . GLY A 1 95 ? -13.932 0.520 -0.456 1.00 93.75 95 GLY A N 1
ATOM 711 C CA . GLY A 1 95 ? -12.496 0.599 -0.771 1.00 93.75 95 GLY A CA 1
ATOM 712 C C . GLY A 1 95 ? -11.567 0.907 0.414 1.00 93.75 95 GLY A C 1
ATOM 713 O O . GLY A 1 95 ? -10.579 0.194 0.593 1.00 93.75 95 GLY A O 1
ATOM 714 N N . PRO A 1 96 ? -11.875 1.878 1.298 1.00 93.81 96 PRO A N 1
ATOM 715 C CA . PRO A 1 96 ? -11.072 2.115 2.499 1.00 93.81 96 PRO A CA 1
ATOM 716 C C . PRO A 1 96 ? -10.987 0.906 3.444 1.00 93.81 96 PRO A C 1
ATOM 718 O O . PRO A 1 96 ? -9.941 0.680 4.053 1.00 93.81 96 PRO A O 1
ATOM 721 N N . ALA A 1 97 ? -12.051 0.100 3.552 1.00 96.00 97 ALA A N 1
ATOM 722 C CA . ALA A 1 97 ? -12.019 -1.130 4.342 1.00 96.00 97 ALA A CA 1
ATOM 723 C C . ALA A 1 97 ? -11.130 -2.190 3.689 1.00 96.00 97 ALA A C 1
ATOM 725 O O . ALA A 1 97 ? -10.327 -2.811 4.383 1.00 96.00 97 ALA A O 1
ATOM 726 N N . GLN A 1 98 ? -11.233 -2.355 2.365 1.00 97.31 98 GLN A N 1
ATOM 727 C CA . GLN A 1 98 ? -10.383 -3.273 1.601 1.00 97.31 98 GLN A CA 1
ATOM 728 C C . GLN A 1 98 ? -8.908 -2.896 1.743 1.00 97.31 98 GLN A C 1
ATOM 730 O O . GLN A 1 98 ? -8.091 -3.746 2.082 1.00 97.31 98 GLN A O 1
ATOM 735 N N . GLY A 1 99 ? -8.570 -1.614 1.591 1.00 95.38 99 GLY A N 1
ATOM 736 C CA . GLY A 1 99 ? -7.196 -1.141 1.743 1.00 95.38 99 GLY A CA 1
ATOM 737 C C . GLY A 1 99 ? -6.660 -1.350 3.159 1.00 95.38 99 GLY A C 1
ATOM 738 O O . GLY A 1 99 ? -5.552 -1.857 3.337 1.00 95.38 99 GLY A O 1
ATOM 739 N N . ARG A 1 100 ? -7.460 -1.018 4.182 1.00 95.19 100 ARG A N 1
ATOM 740 C CA . ARG A 1 100 ? -7.047 -1.150 5.585 1.00 95.19 100 ARG A CA 1
ATOM 741 C C . ARG A 1 100 ? -6.903 -2.605 6.025 1.00 95.19 100 ARG A C 1
ATOM 743 O O . ARG A 1 100 ? -5.901 -2.946 6.647 1.00 95.19 100 ARG A O 1
ATOM 750 N N . LEU A 1 101 ? -7.882 -3.455 5.720 1.00 97.00 101 LEU A N 1
ATOM 751 C CA . LEU A 1 101 ? -7.802 -4.884 6.025 1.00 97.00 101 LEU A CA 1
ATOM 752 C C . LEU A 1 101 ? -6.680 -5.546 5.223 1.00 97.00 101 LEU A C 1
ATOM 754 O O . LEU A 1 101 ? -5.913 -6.328 5.778 1.00 97.00 101 LEU A O 1
ATOM 758 N N . GLY A 1 102 ? -6.547 -5.174 3.949 1.00 96.94 102 GLY A N 1
ATOM 759 C CA . GLY A 1 102 ? -5.502 -5.650 3.056 1.00 96.94 102 GLY A CA 1
ATOM 760 C C . GLY A 1 102 ? -4.099 -5.399 3.601 1.00 96.94 102 GLY A C 1
ATOM 761 O O . GLY A 1 102 ? -3.306 -6.330 3.696 1.00 96.94 102 GLY A O 1
ATOM 762 N N . GLU A 1 103 ? -3.816 -4.177 4.062 1.00 95.38 103 GLU A N 1
ATOM 763 C CA . GLU A 1 103 ? -2.549 -3.842 4.725 1.00 95.38 103 GLU A CA 1
ATOM 764 C C . GLU A 1 103 ? -2.296 -4.705 5.965 1.00 95.38 103 GLU A C 1
ATOM 766 O O . GLU A 1 103 ? -1.200 -5.246 6.122 1.00 95.38 103 GLU A O 1
ATOM 771 N N . ILE A 1 104 ? -3.297 -4.834 6.840 1.00 95.62 104 ILE A N 1
ATOM 772 C CA . ILE A 1 104 ? -3.148 -5.561 8.104 1.00 95.62 104 ILE A CA 1
ATOM 773 C C . ILE A 1 104 ? -2.798 -7.032 7.851 1.00 95.62 104 ILE A C 1
ATOM 775 O O . ILE A 1 104 ? -1.899 -7.582 8.497 1.00 95.62 104 ILE A O 1
ATOM 779 N N . LEU A 1 105 ? -3.497 -7.661 6.906 1.00 97.12 105 LEU A N 1
ATOM 780 C CA . LEU A 1 105 ? -3.302 -9.064 6.556 1.00 97.12 105 LEU A CA 1
ATOM 781 C C . LEU A 1 105 ? -1.990 -9.292 5.787 1.00 97.12 105 LEU A C 1
ATOM 783 O O . LEU A 1 105 ? -1.271 -10.243 6.094 1.00 97.12 105 LEU A O 1
ATOM 787 N N . ALA A 1 106 ? -1.642 -8.400 4.852 1.00 96.25 106 ALA A N 1
ATOM 788 C CA . ALA A 1 106 ? -0.423 -8.487 4.045 1.00 96.25 106 ALA A CA 1
ATOM 789 C C . ALA A 1 106 ? 0.856 -8.332 4.882 1.00 96.25 106 ALA A C 1
ATOM 791 O O . ALA A 1 106 ? 1.794 -9.128 4.752 1.00 96.25 106 ALA A O 1
ATOM 792 N N . ASP A 1 107 ? 0.878 -7.342 5.778 1.00 94.06 107 ASP A N 1
ATOM 793 C CA . ASP A 1 107 ? 2.009 -7.112 6.679 1.00 94.06 107 ASP A CA 1
ATOM 794 C C . ASP A 1 107 ? 2.022 -8.101 7.856 1.00 94.06 107 ASP A C 1
ATOM 796 O O . ASP A 1 107 ? 3.051 -8.273 8.512 1.00 94.06 107 ASP A O 1
ATOM 800 N N . GLY A 1 108 ? 0.876 -8.711 8.177 1.00 94.75 108 GLY A N 1
ATOM 801 C CA . GLY A 1 108 ? 0.707 -9.519 9.382 1.00 94.75 108 GLY A CA 1
ATOM 802 C C . GLY A 1 108 ? 0.857 -8.703 10.671 1.00 94.75 108 GLY A C 1
ATOM 803 O O . GLY A 1 108 ? 1.263 -9.248 11.700 1.00 94.75 108 GLY A O 1
ATOM 804 N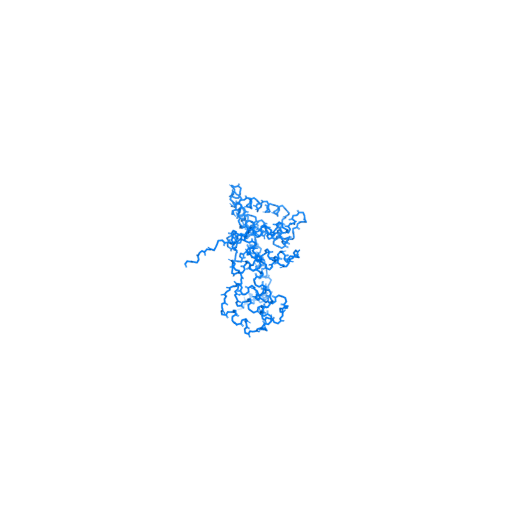 N . ARG A 1 109 ? 0.556 -7.398 10.631 1.00 92.00 109 ARG A N 1
ATOM 805 C CA . ARG A 1 109 ? 0.595 -6.485 11.786 1.00 92.00 109 ARG A CA 1
ATOM 806 C C . ARG A 1 109 ? -0.518 -5.440 11.706 1.00 92.00 109 ARG A C 1
ATOM 808 O O . ARG A 1 109 ? -0.926 -5.037 10.626 1.00 92.00 109 ARG A O 1
ATOM 815 N N . ALA A 1 110 ? -0.955 -4.946 12.859 1.00 89.81 110 ALA A N 1
ATOM 816 C CA . ALA A 1 110 ? -1.817 -3.773 12.954 1.00 89.81 110 ALA A CA 1
ATOM 817 C C . ALA A 1 110 ? -1.131 -2.724 13.840 1.00 89.81 110 ALA A C 1
ATOM 819 O O . ALA A 1 110 ? -0.799 -2.996 14.995 1.00 89.81 110 ALA A O 1
ATOM 820 N N . GLY A 1 111 ? -0.858 -1.528 13.320 1.00 82.88 111 GLY A N 1
ATOM 821 C CA . GLY A 1 111 ? -0.007 -0.560 14.027 1.00 82.88 111 GLY A CA 1
ATOM 822 C C . GLY A 1 111 ? 1.341 -1.184 14.427 1.00 82.88 111 GLY A C 1
ATOM 823 O O . GLY A 1 111 ? 2.023 -1.774 13.593 1.00 82.88 111 GLY A O 1
ATOM 824 N N . ASN A 1 112 ? 1.688 -1.114 15.716 1.00 81.12 112 ASN A N 1
ATOM 825 C CA . ASN A 1 112 ? 2.959 -1.635 16.244 1.00 81.12 112 ASN A CA 1
ATOM 826 C C . ASN A 1 112 ? 2.919 -3.119 16.663 1.00 81.12 112 ASN A C 1
ATOM 828 O O . ASN A 1 112 ? 3.946 -3.677 17.035 1.00 81.12 112 ASN A O 1
ATOM 832 N N . GLY A 1 113 ? 1.747 -3.760 16.631 1.00 85.31 113 GLY A N 1
ATOM 833 C CA . GLY A 1 113 ? 1.564 -5.130 17.118 1.00 85.31 113 GLY A CA 1
ATOM 834 C C . GLY A 1 113 ? 1.433 -6.143 15.984 1.00 85.31 113 GLY A C 1
ATOM 835 O O . GLY A 1 113 ? 0.663 -5.922 15.048 1.00 85.31 113 GLY A O 1
ATOM 836 N N . SER A 1 114 ? 2.140 -7.269 16.094 1.00 91.00 114 SER A N 1
ATOM 837 C CA . SER A 1 114 ? 1.993 -8.407 15.176 1.00 91.00 114 SER A CA 1
ATOM 838 C C . SER A 1 114 ? 0.624 -9.069 15.326 1.00 91.00 114 SER A C 1
ATOM 840 O O . SER A 1 114 ? 0.085 -9.151 16.430 1.00 91.00 114 SER A O 1
ATOM 842 N N . LEU A 1 115 ? 0.077 -9.585 14.227 1.00 92.19 115 LEU A N 1
ATOM 843 C CA . LEU A 1 115 ? -1.130 -10.401 14.274 1.00 92.19 115 LEU A CA 1
ATOM 844 C C . LEU A 1 115 ? -0.811 -11.786 14.860 1.00 92.19 115 LEU A C 1
ATOM 846 O O . LEU A 1 115 ? 0.266 -12.336 14.575 1.00 92.19 115 LEU A O 1
ATOM 850 N N . PRO A 1 116 ? -1.749 -12.374 15.623 1.00 91.62 116 PRO A N 1
ATOM 851 C CA . PRO A 1 116 ? -1.799 -13.812 15.867 1.00 91.62 116 PRO A CA 1
ATOM 852 C C . PRO A 1 116 ? -1.680 -14.599 14.557 1.00 91.62 116 PRO A C 1
ATOM 854 O O . PRO A 1 116 ? -2.177 -14.152 13.526 1.00 91.62 116 PRO A O 1
ATOM 857 N N . VAL A 1 117 ? -0.995 -15.745 14.582 1.00 90.50 117 VAL A N 1
ATOM 858 C CA . VAL A 1 117 ? -0.702 -16.537 13.371 1.00 90.50 117 VAL A CA 1
ATOM 859 C C . VAL A 1 117 ? -1.981 -16.955 12.643 1.00 90.50 117 VAL A C 1
ATOM 861 O O . VAL A 1 117 ? -2.016 -16.902 11.420 1.00 90.50 117 VAL A O 1
ATOM 864 N N . ASP A 1 118 ? -3.039 -17.279 13.386 1.00 91.31 118 ASP A N 1
ATOM 865 C CA . ASP A 1 118 ? -4.366 -17.647 12.877 1.00 91.31 118 ASP A CA 1
ATOM 866 C C . ASP A 1 118 ? -5.092 -16.512 12.142 1.00 91.31 118 ASP A C 1
ATOM 868 O O . ASP A 1 118 ? -6.042 -16.766 11.410 1.00 91.31 118 ASP A O 1
ATOM 872 N N . LEU A 1 119 ? -4.651 -15.265 12.324 1.00 91.94 119 LEU A N 1
ATOM 873 C CA . LEU A 1 119 ? -5.234 -14.090 11.679 1.00 91.94 119 LEU A CA 1
ATOM 874 C C . LEU A 1 119 ? -4.374 -13.558 10.524 1.00 91.94 119 LEU A C 1
ATOM 876 O O . LEU A 1 119 ? -4.751 -12.572 9.895 1.00 91.94 119 LEU A O 1
ATOM 880 N N . ARG A 1 120 ? -3.207 -14.155 10.252 1.00 93.25 120 ARG A N 1
ATOM 881 C CA . ARG A 1 120 ? -2.337 -13.736 9.145 1.00 93.25 120 ARG A CA 1
ATOM 882 C C . ARG A 1 120 ? -2.788 -14.404 7.857 1.00 93.25 120 ARG A C 1
ATOM 884 O O . ARG A 1 120 ? -2.863 -15.624 7.790 1.00 93.25 120 ARG A O 1
ATOM 891 N N . ASP A 1 121 ? -2.997 -13.603 6.822 1.00 97.38 121 ASP A N 1
ATOM 892 C CA . ASP A 1 121 ? -3.355 -14.100 5.496 1.00 97.38 121 ASP A CA 1
ATOM 893 C C . ASP A 1 121 ? -2.812 -13.145 4.429 1.00 97.38 121 ASP A C 1
ATOM 895 O O . ASP A 1 121 ? -3.493 -12.229 3.962 1.00 97.38 121 ASP A O 1
ATOM 899 N N . ARG A 1 122 ? -1.527 -13.312 4.097 1.00 97.19 122 ARG A N 1
ATOM 900 C CA . ARG A 1 122 ? -0.833 -12.372 3.212 1.00 97.19 122 ARG A CA 1
ATOM 901 C C . ARG A 1 122 ? -1.462 -12.318 1.825 1.00 97.19 122 ARG A C 1
ATOM 903 O O . ARG A 1 122 ? -1.654 -11.223 1.303 1.00 97.19 122 ARG A O 1
ATOM 910 N N . GLU A 1 123 ? -1.787 -13.475 1.258 1.00 98.19 123 GLU A N 1
ATOM 911 C CA . GLU A 1 123 ? -2.351 -13.587 -0.090 1.00 98.19 123 GLU A CA 1
ATOM 912 C C . GLU A 1 123 ? -3.689 -12.863 -0.186 1.00 98.19 123 GLU A C 1
ATOM 914 O O . GLU A 1 123 ? -3.902 -12.025 -1.065 1.00 98.19 123 GLU A O 1
ATOM 919 N N . ARG A 1 124 ? -4.571 -13.087 0.791 1.00 98.25 124 ARG A N 1
ATOM 920 C CA . ARG A 1 124 ? -5.827 -12.348 0.868 1.00 98.25 124 ARG A CA 1
ATOM 921 C C . ARG A 1 124 ? -5.604 -10.853 1.066 1.00 98.25 124 ARG A C 1
ATOM 923 O O . ARG A 1 124 ? -6.321 -10.046 0.475 1.00 98.25 124 ARG A O 1
ATOM 930 N N . GLY A 1 125 ? -4.609 -10.482 1.871 1.00 98.06 125 GLY A N 1
ATOM 931 C CA . GLY A 1 125 ? -4.212 -9.094 2.069 1.00 98.06 125 GLY A CA 1
ATOM 932 C C . GLY A 1 125 ? -3.826 -8.400 0.761 1.00 98.06 125 GLY A C 1
ATOM 933 O O . GLY A 1 125 ? -4.312 -7.305 0.477 1.00 98.06 125 GLY A O 1
ATOM 934 N N . ILE A 1 126 ? -3.022 -9.071 -0.068 1.00 98.38 126 ILE A N 1
ATOM 935 C CA . ILE A 1 126 ? -2.634 -8.603 -1.404 1.00 98.38 126 ILE A CA 1
ATOM 936 C C . ILE A 1 126 ? -3.877 -8.404 -2.274 1.00 98.38 126 ILE A C 1
ATOM 938 O O . ILE A 1 126 ? -4.078 -7.301 -2.775 1.00 98.38 126 ILE A O 1
ATOM 942 N N . VAL A 1 127 ? -4.756 -9.404 -2.392 1.00 98.44 127 VAL A N 1
ATOM 943 C CA . VAL A 1 127 ? -5.981 -9.299 -3.213 1.00 98.44 127 VAL A CA 1
ATOM 944 C C . VAL A 1 127 ? -6.860 -8.121 -2.779 1.00 98.44 127 VAL A C 1
ATOM 946 O O . VAL A 1 127 ? -7.375 -7.383 -3.618 1.00 98.44 127 VAL A O 1
ATOM 949 N N . LEU A 1 128 ? -7.019 -7.895 -1.473 1.00 98.00 128 LEU A N 1
ATOM 950 C CA . LEU A 1 128 ? -7.792 -6.760 -0.963 1.00 98.00 128 LEU A CA 1
ATOM 951 C C . LEU A 1 128 ? -7.161 -5.410 -1.324 1.00 98.00 128 LEU A C 1
ATOM 953 O O . LEU A 1 128 ? -7.887 -4.486 -1.681 1.00 98.00 128 LEU A O 1
ATOM 957 N N . LEU A 1 129 ? -5.831 -5.289 -1.285 1.00 97.75 129 LEU A N 1
ATOM 958 C CA . LEU A 1 129 ? -5.130 -4.075 -1.718 1.00 97.75 129 LEU A CA 1
ATOM 959 C C . LEU A 1 129 ? -5.306 -3.821 -3.222 1.00 97.75 129 LEU A C 1
ATOM 961 O O . LEU A 1 129 ? -5.523 -2.682 -3.634 1.00 97.75 129 LEU A O 1
ATOM 965 N N . GLN A 1 130 ? -5.270 -4.878 -4.034 1.00 97.81 130 GLN A N 1
ATOM 966 C CA . GLN A 1 130 ? -5.486 -4.799 -5.480 1.00 97.81 130 GLN A CA 1
ATOM 967 C C . GLN A 1 130 ? -6.909 -4.329 -5.820 1.00 97.81 130 GLN A C 1
ATOM 969 O O . GLN A 1 130 ? -7.085 -3.442 -6.656 1.00 97.81 130 GLN A O 1
ATOM 974 N N . ARG A 1 131 ? -7.926 -4.851 -5.119 1.00 97.00 131 ARG A N 1
ATOM 975 C CA . ARG A 1 131 ? -9.322 -4.385 -5.241 1.00 97.00 131 ARG A CA 1
ATOM 976 C C . ARG A 1 131 ? -9.498 -2.950 -4.754 1.00 97.00 131 ARG A C 1
ATOM 978 O O . ARG A 1 131 ? -10.120 -2.145 -5.440 1.00 97.00 131 ARG A O 1
ATOM 985 N N . ALA A 1 132 ? -8.879 -2.601 -3.627 1.00 95.56 132 ALA A N 1
ATOM 986 C CA . ALA A 1 132 ? -8.941 -1.248 -3.087 1.00 95.56 132 ALA A CA 1
ATOM 987 C C . ALA A 1 132 ? -8.378 -0.211 -4.069 1.00 95.56 132 ALA A C 1
ATOM 989 O O . ALA A 1 132 ? -8.948 0.869 -4.199 1.00 95.56 132 ALA A O 1
ATOM 990 N N . PHE A 1 133 ? -7.302 -0.548 -4.791 1.00 95.25 133 PHE A N 1
ATOM 991 C CA . PHE A 1 133 ? -6.751 0.310 -5.841 1.00 95.25 133 PHE A CA 1
ATOM 992 C C . PHE A 1 133 ? -7.753 0.571 -6.970 1.00 95.25 133 PHE A C 1
ATOM 994 O O . PHE A 1 133 ? -7.857 1.707 -7.423 1.00 95.25 133 PHE A O 1
ATOM 1001 N N . ALA A 1 134 ? -8.519 -0.441 -7.392 1.00 95.50 134 ALA A N 1
ATOM 1002 C CA . ALA A 1 134 ? -9.539 -0.269 -8.429 1.00 95.50 134 ALA A CA 1
ATOM 1003 C C . ALA A 1 134 ? -10.650 0.712 -8.012 1.00 95.50 134 ALA A C 1
ATOM 1005 O O . ALA A 1 134 ? -11.267 1.359 -8.856 1.00 95.50 134 ALA A O 1
ATOM 1006 N N . LEU A 1 135 ? -10.866 0.874 -6.703 1.00 93.00 135 LEU A N 1
ATOM 1007 C CA . LEU A 1 135 ? -11.829 1.818 -6.137 1.00 93.00 135 LEU A CA 1
ATOM 1008 C C . LEU A 1 135 ? -11.233 3.212 -5.881 1.00 93.00 135 LEU A C 1
ATOM 1010 O O . LEU A 1 135 ? -11.978 4.187 -5.765 1.00 93.00 135 LEU A O 1
ATOM 1014 N N . GLY A 1 136 ? -9.906 3.346 -5.793 1.00 91.94 136 GLY A N 1
ATOM 1015 C CA . GLY A 1 136 ? -9.261 4.642 -5.619 1.00 91.94 136 GLY A CA 1
ATOM 1016 C C . GLY A 1 136 ? -7.790 4.596 -5.207 1.00 91.94 136 GLY A C 1
ATOM 1017 O O . GLY A 1 136 ? -7.269 3.618 -4.683 1.00 91.94 136 GLY A O 1
ATOM 1018 N N . CYS A 1 137 ? -7.130 5.741 -5.374 1.00 89.56 137 CYS A N 1
ATOM 1019 C CA . CYS A 1 137 ? -5.710 5.930 -5.065 1.00 89.56 137 CYS A CA 1
ATOM 1020 C C . CYS A 1 137 ? -5.364 6.114 -3.588 1.00 89.56 137 CYS A C 1
ATOM 1022 O O . CYS A 1 137 ? -4.198 6.248 -3.230 1.00 89.56 137 CYS A O 1
ATOM 1024 N N . SER A 1 138 ? -6.369 6.191 -2.725 1.00 84.69 138 SER A N 1
ATOM 1025 C CA . SER A 1 138 ? -6.170 6.398 -1.301 1.00 84.69 138 SER A CA 1
ATOM 1026 C C . SER A 1 138 ? -7.224 5.627 -0.537 1.00 84.69 138 SER A C 1
ATOM 1028 O O . SER A 1 138 ? -8.420 5.863 -0.709 1.00 84.69 138 SER A O 1
ATOM 1030 N N . ALA A 1 139 ? -6.775 4.752 0.358 1.00 70.44 139 ALA A N 1
ATOM 1031 C CA . ALA A 1 139 ? -7.646 4.100 1.330 1.00 70.44 139 ALA A CA 1
ATOM 1032 C C . ALA A 1 139 ? -7.976 5.008 2.536 1.00 70.44 139 ALA A C 1
ATOM 1034 O O . ALA A 1 139 ? -8.455 4.521 3.560 1.00 70.44 139 ALA A O 1
ATOM 1035 N N . ALA A 1 140 ? -7.695 6.318 2.472 1.00 68.12 140 ALA A N 1
ATOM 1036 C CA . ALA A 1 140 ? -7.884 7.212 3.610 1.00 68.12 140 ALA A CA 1
ATOM 1037 C C . ALA A 1 140 ? -9.364 7.357 3.997 1.00 68.12 140 ALA A C 1
ATOM 1039 O O . ALA A 1 140 ? -10.182 7.912 3.264 1.00 68.12 140 ALA A O 1
ATOM 1040 N N . SER A 1 141 ? -9.683 6.954 5.223 1.00 50.75 141 SER A N 1
ATOM 1041 C CA . SER A 1 141 ? -10.920 7.306 5.908 1.00 50.75 141 SER A CA 1
ATOM 1042 C C . SER A 1 141 ? -10.733 8.653 6.622 1.00 50.75 141 SER A C 1
ATOM 1044 O O . SER A 1 141 ? -10.444 8.668 7.806 1.00 50.75 141 SER A O 1
ATOM 1046 N N . ASN A 1 142 ? -10.853 9.774 5.906 1.00 40.84 142 ASN A N 1
ATOM 1047 C CA . ASN A 1 142 ? -10.857 11.162 6.421 1.00 40.84 142 ASN A CA 1
ATOM 1048 C C . ASN A 1 142 ? -9.753 11.560 7.428 1.00 40.84 142 ASN A C 1
ATOM 1050 O O . ASN A 1 142 ? -9.821 11.255 8.613 1.00 40.84 142 ASN A O 1
ATOM 1054 N N . GLY A 1 143 ? -8.820 12.408 6.989 1.00 38.03 143 GLY A N 1
ATOM 1055 C CA . GLY A 1 143 ? -8.044 13.267 7.895 1.00 38.03 143 GLY A CA 1
ATOM 1056 C C . GLY A 1 143 ? -6.680 12.748 8.355 1.00 38.03 143 GLY A C 1
ATOM 1057 O O . GLY A 1 143 ? -5.928 13.519 8.946 1.00 38.03 143 GLY A O 1
ATOM 1058 N N . THR A 1 144 ? -6.287 11.511 8.041 1.00 37.97 144 THR A N 1
ATOM 1059 C CA . THR A 1 144 ? -4.885 11.098 8.188 1.00 37.97 144 THR A CA 1
ATOM 1060 C C . THR A 1 144 ? -4.059 11.639 7.022 1.00 37.97 144 THR A C 1
ATOM 1062 O O . THR A 1 144 ? -4.234 11.262 5.863 1.00 37.97 144 THR A O 1
ATOM 1065 N N . VAL A 1 145 ? -3.157 12.570 7.333 1.00 36.47 145 VAL A N 1
ATOM 1066 C CA . VAL A 1 145 ? -2.143 13.075 6.402 1.00 36.47 145 VAL A CA 1
ATOM 1067 C C . VAL A 1 145 ? -1.233 11.898 6.032 1.00 36.47 145 VAL A C 1
ATOM 1069 O O . VAL A 1 145 ? -0.454 11.441 6.861 1.00 36.47 145 VAL A O 1
ATOM 1072 N N . GLY A 1 146 ? -1.383 11.374 4.812 1.00 54.72 146 GLY A N 1
ATOM 1073 C CA . GLY A 1 146 ? -0.623 10.222 4.305 1.00 54.72 146 GLY A CA 1
ATOM 1074 C C . GLY A 1 146 ? -1.475 8.978 4.045 1.00 54.72 146 GLY A C 1
ATOM 1075 O O . GLY A 1 146 ? -1.162 7.905 4.552 1.00 54.72 146 GLY A O 1
ATOM 1076 N N . GLY A 1 147 ? -2.566 9.122 3.282 1.00 67.50 147 GLY A N 1
ATOM 1077 C CA . GLY A 1 147 ? -3.387 7.990 2.850 1.00 67.50 147 GLY A CA 1
ATOM 1078 C C . GLY A 1 147 ? -2.550 6.881 2.208 1.00 67.50 147 GLY A C 1
ATOM 1079 O O . GLY A 1 147 ? -1.632 7.152 1.437 1.00 67.50 147 GLY A O 1
ATOM 1080 N N . LEU A 1 148 ? -2.863 5.633 2.553 1.00 80.56 148 LEU A N 1
ATOM 1081 C CA . LEU A 1 148 ? -2.225 4.453 1.982 1.00 80.56 148 LEU A CA 1
ATOM 1082 C C . LEU A 1 148 ? -2.594 4.348 0.496 1.00 80.56 148 LEU A C 1
ATOM 1084 O O . LEU A 1 148 ? -3.779 4.215 0.186 1.00 80.56 148 LEU A O 1
ATOM 1088 N N . ASP A 1 149 ? -1.597 4.378 -0.391 1.00 91.75 149 ASP A N 1
ATOM 1089 C CA . ASP A 1 149 ? -1.743 3.953 -1.787 1.00 91.75 149 ASP A CA 1
ATOM 1090 C C . ASP A 1 149 ? -1.829 2.415 -1.818 1.00 91.75 149 ASP A C 1
ATOM 1092 O O . ASP A 1 149 ? -0.833 1.741 -1.504 1.00 91.75 149 ASP A O 1
ATOM 1096 N N . PRO A 1 150 ? -2.994 1.832 -2.165 1.00 94.75 150 PRO A N 1
ATOM 1097 C CA . PRO A 1 150 ? -3.162 0.386 -2.123 1.00 94.75 150 PRO A CA 1
ATOM 1098 C C . PRO A 1 150 ? -2.280 -0.351 -3.135 1.00 94.75 150 PRO A C 1
ATOM 1100 O O . PRO A 1 150 ? -1.789 -1.433 -2.821 1.00 94.75 150 PRO A O 1
ATOM 1103 N N . ALA A 1 151 ? -2.009 0.229 -4.310 1.00 96.25 151 ALA A N 1
ATOM 1104 C CA . ALA A 1 151 ? -1.154 -0.401 -5.313 1.00 96.25 151 ALA A CA 1
ATOM 1105 C C . ALA A 1 151 ? 0.312 -0.414 -4.881 1.00 96.25 151 ALA A C 1
ATOM 1107 O O . ALA A 1 151 ? 0.982 -1.438 -5.017 1.00 96.25 151 ALA A O 1
ATOM 1108 N N . TRP A 1 152 ? 0.802 0.681 -4.290 1.00 95.38 152 TRP A N 1
ATOM 1109 C CA . TRP A 1 152 ? 2.152 0.707 -3.722 1.00 95.38 152 TRP A CA 1
ATOM 1110 C C . TRP A 1 152 ? 2.305 -0.377 -2.653 1.00 95.38 152 TRP A C 1
ATOM 1112 O O . TRP A 1 152 ? 3.264 -1.154 -2.661 1.00 95.38 152 TRP A O 1
ATOM 1122 N N . LYS A 1 153 ? 1.318 -0.472 -1.756 1.00 95.81 153 LYS A N 1
ATOM 1123 C CA . LYS A 1 153 ? 1.319 -1.462 -0.681 1.00 95.81 153 LYS A CA 1
ATOM 1124 C C . LYS A 1 153 ? 1.217 -2.896 -1.208 1.00 95.81 153 LYS A C 1
ATOM 1126 O O . LYS A 1 153 ? 1.937 -3.759 -0.707 1.00 95.81 153 LYS A O 1
ATOM 1131 N N . ALA A 1 154 ? 0.392 -3.144 -2.228 1.00 97.62 154 ALA A N 1
ATOM 1132 C CA . ALA A 1 154 ? 0.314 -4.437 -2.904 1.00 97.62 154 ALA A CA 1
ATOM 1133 C C . ALA A 1 154 ? 1.673 -4.826 -3.502 1.00 97.62 154 ALA A C 1
ATOM 1135 O O . ALA A 1 154 ? 2.117 -5.956 -3.317 1.00 97.62 154 ALA A O 1
ATOM 1136 N N . GLY A 1 155 ? 2.372 -3.878 -4.137 1.00 97.12 155 GLY A N 1
ATOM 1137 C CA . GLY A 1 155 ? 3.718 -4.091 -4.669 1.00 97.12 155 GLY A CA 1
ATOM 1138 C C . GLY A 1 155 ? 4.720 -4.523 -3.593 1.00 97.12 155 GLY A C 1
ATOM 1139 O O . GLY A 1 155 ? 5.417 -5.522 -3.761 1.00 97.12 155 GLY A O 1
ATOM 1140 N N . LEU A 1 156 ? 4.745 -3.834 -2.447 1.00 96.19 156 LEU A N 1
ATOM 1141 C CA . LEU A 1 156 ? 5.604 -4.215 -1.317 1.00 96.19 156 LEU A CA 1
ATOM 1142 C C . LEU A 1 156 ? 5.275 -5.615 -0.776 1.00 96.19 156 LEU A C 1
ATOM 1144 O O . LEU A 1 156 ? 6.182 -6.404 -0.504 1.00 96.19 156 LEU A O 1
ATOM 1148 N N . ALA A 1 157 ? 3.988 -5.930 -0.636 1.00 96.56 157 ALA A N 1
ATOM 1149 C CA . ALA A 1 157 ? 3.533 -7.221 -0.133 1.00 96.56 157 ALA A CA 1
ATOM 1150 C C . ALA A 1 157 ? 3.885 -8.377 -1.086 1.00 96.56 157 ALA A C 1
ATOM 1152 O O . ALA A 1 157 ? 4.359 -9.419 -0.633 1.00 96.56 157 ALA A O 1
ATOM 1153 N N . LEU A 1 158 ? 3.730 -8.171 -2.398 1.00 98.38 158 LEU A N 1
ATOM 1154 C CA . LEU A 1 158 ? 4.119 -9.124 -3.441 1.00 98.38 158 LEU A CA 1
ATOM 1155 C C . LEU A 1 158 ? 5.629 -9.372 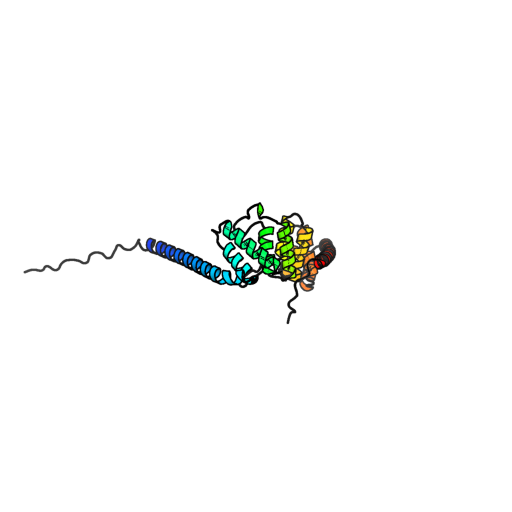-3.455 1.00 98.38 158 LEU A C 1
ATOM 1157 O O . LEU A 1 158 ? 6.063 -10.522 -3.518 1.00 98.38 158 LEU A O 1
ATOM 1161 N N . ALA A 1 159 ? 6.444 -8.322 -3.325 1.00 97.12 159 ALA A N 1
ATOM 1162 C CA . ALA A 1 159 ? 7.894 -8.474 -3.232 1.00 97.12 159 ALA A CA 1
ATOM 1163 C C . ALA A 1 159 ? 8.284 -9.310 -2.001 1.00 97.12 159 ALA A C 1
ATOM 1165 O O . ALA A 1 159 ? 9.071 -10.249 -2.112 1.00 97.12 159 ALA A O 1
ATOM 1166 N N . ALA A 1 160 ? 7.670 -9.034 -0.845 1.00 96.12 160 ALA A N 1
ATOM 1167 C CA . ALA A 1 160 ? 7.887 -9.796 0.384 1.00 96.12 160 ALA A CA 1
ATOM 1168 C C . ALA A 1 160 ? 7.389 -11.254 0.305 1.00 96.12 160 ALA A C 1
ATOM 1170 O O . ALA A 1 160 ? 7.845 -12.096 1.082 1.00 96.12 160 ALA A O 1
ATOM 1171 N N . ALA A 1 161 ? 6.450 -11.555 -0.596 1.00 96.81 161 ALA A N 1
ATOM 1172 C CA . ALA A 1 161 ? 5.964 -12.902 -0.898 1.00 96.81 161 ALA A CA 1
ATOM 1173 C C . ALA A 1 161 ? 6.815 -13.646 -1.946 1.00 96.81 161 ALA A C 1
ATOM 1175 O O . ALA A 1 161 ? 6.558 -14.814 -2.213 1.00 96.81 161 ALA A O 1
ATOM 1176 N N . GLY A 1 162 ? 7.846 -13.013 -2.520 1.00 97.31 162 GLY A N 1
ATOM 1177 C CA . GLY A 1 162 ? 8.678 -13.632 -3.556 1.00 97.31 162 GLY A CA 1
ATOM 1178 C C . GLY A 1 162 ? 8.102 -13.512 -4.971 1.00 97.31 162 GLY A C 1
ATOM 1179 O O . GLY A 1 162 ? 8.451 -14.306 -5.842 1.00 97.31 162 GLY A O 1
ATOM 1180 N N . HIS A 1 163 ? 7.258 -12.505 -5.224 1.00 98.00 163 HIS A N 1
ATOM 1181 C CA . HIS A 1 163 ? 6.666 -12.209 -6.533 1.00 98.00 163 HIS A CA 1
ATOM 1182 C C . HIS A 1 163 ? 7.167 -10.865 -7.106 1.00 98.00 163 HIS A C 1
ATOM 1184 O O . HIS A 1 163 ? 6.373 -9.939 -7.285 1.00 98.00 163 HIS A O 1
ATOM 1190 N N . PRO A 1 164 ? 8.475 -10.716 -7.403 1.00 97.06 164 PRO A N 1
ATOM 1191 C CA . PRO A 1 164 ? 9.068 -9.432 -7.797 1.00 97.06 164 PRO A CA 1
ATOM 1192 C C . PRO A 1 164 ? 8.505 -8.862 -9.109 1.00 97.06 164 PRO A C 1
ATOM 1194 O O . PRO A 1 164 ? 8.316 -7.655 -9.210 1.00 97.06 164 PRO A O 1
ATOM 1197 N N . GLU A 1 165 ? 8.167 -9.708 -10.086 1.00 97.81 165 GLU A N 1
ATOM 1198 C CA . GLU A 1 165 ? 7.565 -9.260 -11.353 1.00 97.81 165 GLU A CA 1
ATOM 1199 C C . GLU A 1 165 ? 6.186 -8.627 -11.131 1.00 97.81 165 GLU A C 1
ATOM 1201 O O . GLU A 1 165 ? 5.919 -7.512 -11.573 1.00 97.81 165 GLU A O 1
ATOM 1206 N N . GLN A 1 166 ? 5.323 -9.287 -10.351 1.00 98.12 166 GLN A N 1
ATOM 1207 C CA . GLN A 1 166 ? 4.020 -8.723 -9.997 1.00 98.12 166 GLN A CA 1
ATOM 1208 C C . GLN A 1 166 ? 4.181 -7.473 -9.123 1.00 98.12 166 GLN A C 1
ATOM 1210 O O . GLN A 1 166 ? 3.443 -6.502 -9.285 1.00 98.12 166 GLN A O 1
ATOM 1215 N N . ALA A 1 167 ? 5.167 -7.459 -8.222 1.00 98.19 167 ALA A N 1
ATOM 1216 C CA . ALA A 1 167 ? 5.477 -6.282 -7.424 1.00 98.19 167 ALA A CA 1
ATOM 1217 C C . ALA A 1 167 ? 5.825 -5.068 -8.298 1.00 98.19 167 ALA A C 1
ATOM 1219 O O . ALA A 1 167 ? 5.367 -3.959 -8.013 1.00 98.19 167 ALA A O 1
ATOM 1220 N N . LEU A 1 168 ? 6.582 -5.277 -9.382 1.00 98.25 168 LEU A N 1
ATOM 1221 C CA . LEU A 1 168 ? 6.913 -4.229 -10.341 1.00 98.25 168 LEU A CA 1
ATOM 1222 C C . LEU A 1 168 ? 5.670 -3.699 -11.063 1.00 98.25 168 LEU A C 1
ATOM 1224 O O . LEU A 1 168 ? 5.511 -2.482 -11.161 1.00 98.25 168 LEU A O 1
ATOM 1228 N N . VAL A 1 169 ? 4.768 -4.585 -11.500 1.00 98.50 169 VAL A N 1
ATOM 1229 C CA . VAL A 1 169 ? 3.476 -4.197 -12.094 1.00 98.50 169 VAL A CA 1
ATOM 1230 C C . VAL A 1 169 ? 2.714 -3.279 -11.143 1.00 98.50 169 VAL A C 1
ATOM 1232 O O . VAL A 1 169 ? 2.324 -2.179 -11.525 1.00 98.50 169 VAL A O 1
ATOM 1235 N N . TRP A 1 170 ? 2.557 -3.669 -9.879 1.00 98.00 170 TRP A N 1
ATOM 1236 C CA . TRP A 1 170 ? 1.807 -2.874 -8.902 1.00 98.00 170 TRP A CA 1
ATOM 1237 C C . TRP A 1 170 ? 2.506 -1.567 -8.504 1.00 98.00 170 TRP A C 1
ATOM 1239 O O . TRP A 1 170 ? 1.835 -0.545 -8.341 1.00 98.00 170 TRP A O 1
ATOM 1249 N N . ARG A 1 171 ? 3.845 -1.538 -8.462 1.00 97.25 171 ARG A N 1
ATOM 1250 C CA . ARG A 1 171 ? 4.619 -0.290 -8.335 1.00 97.25 171 ARG A CA 1
ATOM 1251 C C . ARG A 1 171 ? 4.357 0.651 -9.514 1.00 97.25 171 ARG A C 1
ATOM 1253 O O . ARG A 1 171 ? 4.128 1.840 -9.301 1.00 97.25 171 ARG A O 1
ATOM 1260 N N . ALA A 1 172 ? 4.364 0.135 -10.740 1.00 97.50 172 ALA A N 1
ATOM 1261 C CA . ALA A 1 172 ? 4.089 0.924 -11.936 1.00 97.50 172 ALA A CA 1
ATOM 1262 C C . ALA A 1 172 ? 2.651 1.462 -11.936 1.00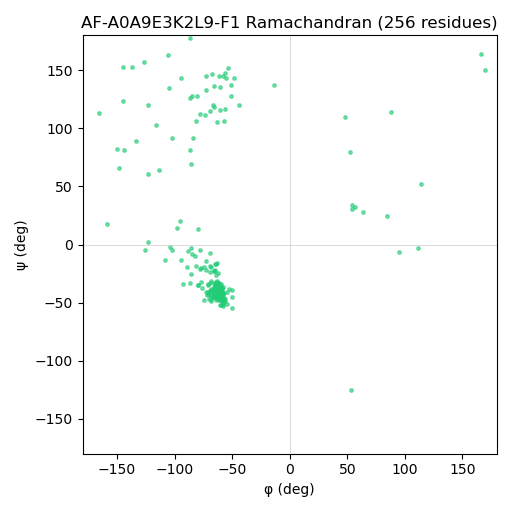 97.50 172 ALA A C 1
ATOM 1264 O O . ALA A 1 172 ? 2.445 2.654 -12.148 1.00 97.50 172 ALA A O 1
ATOM 1265 N N . ARG A 1 173 ? 1.662 0.624 -11.601 1.00 96.88 173 ARG A N 1
ATOM 1266 C CA . ARG A 1 173 ? 0.247 1.021 -11.475 1.00 96.88 173 ARG A CA 1
ATOM 1267 C C . ARG A 1 173 ? 0.038 2.125 -10.442 1.00 96.88 173 ARG A C 1
ATOM 1269 O O . ARG A 1 173 ? -0.693 3.072 -10.710 1.00 96.88 173 ARG A O 1
ATOM 1276 N N . SER A 1 174 ? 0.709 2.042 -9.296 1.00 95.19 174 SER A N 1
ATOM 1277 C CA . SER A 1 174 ? 0.707 3.095 -8.273 1.00 95.19 174 SER A CA 1
ATOM 1278 C C . SER A 1 174 ? 1.220 4.432 -8.826 1.00 95.19 174 SER A C 1
ATOM 1280 O O . SER A 1 174 ? 0.590 5.475 -8.651 1.00 95.19 174 SER A O 1
ATOM 1282 N N . ILE A 1 175 ? 2.328 4.419 -9.566 1.00 94.00 175 ILE A N 1
ATOM 1283 C CA . ILE A 1 175 ? 2.915 5.641 -10.132 1.00 94.00 175 ILE A CA 1
ATOM 1284 C C . ILE A 1 175 ? 2.037 6.214 -11.252 1.00 94.00 175 ILE A C 1
ATOM 1286 O O . ILE A 1 175 ? 1.763 7.412 -11.262 1.00 94.00 175 ILE A O 1
ATOM 1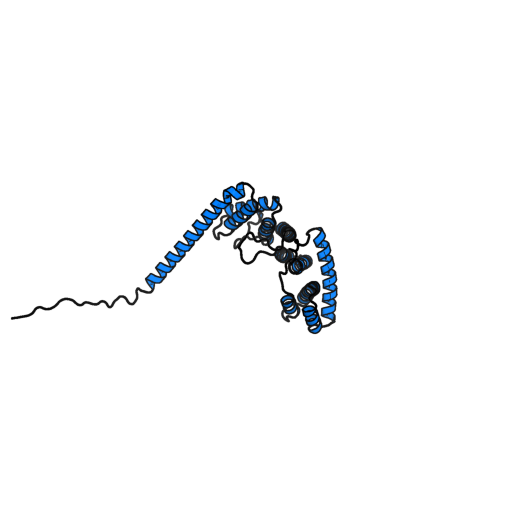290 N N . LEU A 1 176 ? 1.581 5.372 -12.180 1.00 93.62 176 LEU A N 1
ATOM 1291 C CA . LEU A 1 176 ? 0.832 5.795 -13.366 1.00 93.62 176 LEU A CA 1
ATOM 1292 C C . LEU A 1 176 ? -0.625 6.151 -13.051 1.00 93.62 176 LEU A C 1
ATOM 1294 O O . LEU A 1 176 ? -1.168 7.085 -13.634 1.00 93.62 176 LEU A O 1
ATOM 1298 N N . GLY A 1 177 ? -1.260 5.406 -12.144 1.00 91.56 177 GLY A N 1
ATOM 1299 C CA . GLY A 1 177 ? -2.655 5.602 -11.752 1.00 91.56 177 GLY A CA 1
ATOM 1300 C C . GLY A 1 177 ? -2.836 6.622 -10.632 1.00 91.56 177 GLY A C 1
ATOM 1301 O O . GLY A 1 177 ? -3.834 7.338 -10.625 1.00 91.56 177 GLY A O 1
ATOM 1302 N N . CYS A 1 178 ? -1.878 6.708 -9.703 1.00 90.25 178 CYS A N 1
ATOM 1303 C CA . CYS A 1 178 ? -2.016 7.493 -8.473 1.00 90.25 178 CYS A CA 1
ATOM 1304 C C . CYS A 1 178 ? -0.939 8.551 -8.259 1.00 90.25 178 CYS A C 1
ATOM 1306 O O . CYS A 1 178 ? -0.974 9.250 -7.246 1.00 90.25 178 CYS A O 1
ATOM 1308 N N . HIS A 1 179 ? -0.006 8.709 -9.202 1.00 88.81 179 HIS A N 1
ATOM 1309 C CA . HIS A 1 179 ? 1.062 9.709 -9.133 1.00 88.81 179 HIS A CA 1
ATOM 1310 C C . HIS A 1 179 ? 1.876 9.633 -7.830 1.00 88.81 179 HIS A C 1
ATOM 1312 O O . HIS A 1 179 ? 2.338 10.651 -7.310 1.00 88.81 179 HIS A O 1
ATOM 1318 N N . SER A 1 180 ? 2.067 8.420 -7.299 1.00 82.69 180 SER A N 1
ATOM 1319 C CA . SER A 1 180 ? 2.785 8.177 -6.038 1.00 82.69 180 SER A CA 1
ATOM 1320 C C . SER A 1 180 ? 4.264 8.570 -6.085 1.00 82.69 180 SER A C 1
ATOM 1322 O O . SER A 1 180 ? 4.900 8.755 -5.048 1.00 82.69 180 SER A O 1
ATOM 1324 N N . SER A 1 181 ? 4.814 8.743 -7.289 1.00 87.62 181 SER A N 1
ATOM 1325 C CA . SER A 1 181 ? 6.156 9.257 -7.517 1.00 87.62 181 SER A CA 1
ATOM 1326 C C . SER A 1 181 ? 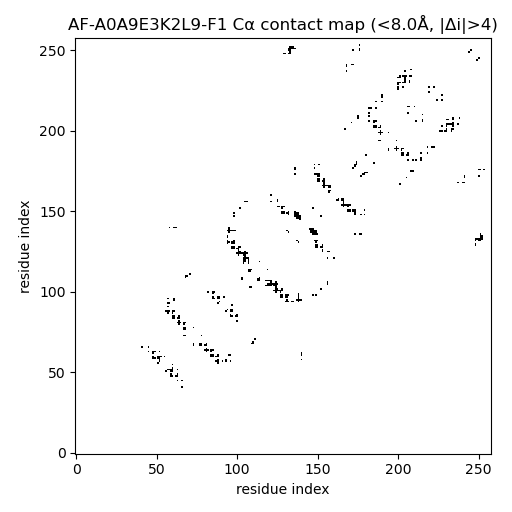6.177 10.269 -8.656 1.00 87.62 181 SER A C 1
ATOM 1328 O O . SER A 1 181 ? 5.358 10.227 -9.574 1.00 87.62 181 SER A O 1
ATOM 1330 N N . ARG A 1 182 ? 7.147 11.184 -8.602 1.00 92.25 182 ARG A N 1
ATOM 1331 C CA . ARG A 1 182 ? 7.385 12.177 -9.653 1.00 92.25 182 ARG A CA 1
ATOM 1332 C C . ARG A 1 182 ? 8.445 11.650 -10.624 1.00 92.25 182 ARG A C 1
ATOM 1334 O O . ARG A 1 182 ? 9.434 11.087 -10.149 1.00 92.25 182 ARG A O 1
ATOM 1341 N N . PRO A 1 183 ? 8.337 11.921 -11.937 1.00 93.31 183 PRO A N 1
ATOM 1342 C CA . PRO A 1 183 ? 9.341 11.507 -12.922 1.00 93.31 183 PRO A CA 1
ATOM 1343 C C . PRO A 1 183 ? 10.782 11.875 -12.531 1.00 93.31 183 PRO A C 1
ATOM 1345 O O . PRO A 1 183 ? 11.691 11.062 -12.665 1.00 93.31 183 PRO A O 1
ATOM 1348 N N . GLY A 1 184 ? 10.997 13.056 -11.937 1.00 92.75 184 GLY A N 1
ATOM 1349 C CA . GLY A 1 184 ? 12.320 13.475 -11.459 1.00 92.75 184 GLY A CA 1
ATOM 1350 C C . GLY A 1 184 ? 12.927 12.580 -10.367 1.00 92.75 184 GLY A C 1
ATOM 1351 O O . GLY A 1 184 ? 14.142 12.394 -10.349 1.00 92.75 184 GLY A O 1
ATOM 1352 N N . PHE A 1 185 ? 12.105 11.994 -9.488 1.00 93.75 185 PHE A N 1
ATOM 1353 C CA . PHE A 1 185 ? 12.578 11.022 -8.496 1.00 93.75 185 PHE A CA 1
ATOM 1354 C C . PHE A 1 185 ? 12.957 9.696 -9.162 1.00 93.75 185 PHE A C 1
ATOM 1356 O O . PHE A 1 185 ? 14.006 9.147 -8.847 1.00 93.75 185 PHE A O 1
ATOM 1363 N N . LEU A 1 186 ? 12.151 9.217 -10.117 1.00 95.44 186 LEU A N 1
ATOM 1364 C CA . LEU A 1 186 ? 12.464 8.003 -10.881 1.00 95.44 186 LEU A CA 1
ATOM 1365 C C . LEU A 1 186 ? 13.761 8.158 -11.674 1.00 95.44 186 LEU A C 1
ATOM 1367 O O . LEU A 1 186 ? 14.589 7.257 -11.669 1.00 95.44 186 LEU A O 1
ATOM 1371 N N . PHE A 1 187 ? 13.979 9.320 -12.294 1.00 96.69 187 PHE A N 1
ATOM 1372 C CA . PHE A 1 187 ? 15.245 9.639 -12.948 1.00 96.69 187 PHE A CA 1
ATOM 1373 C C . PHE A 1 187 ? 16.426 9.587 -11.973 1.00 96.69 187 PHE A C 1
ATOM 1375 O O . PHE A 1 187 ? 17.454 8.992 -12.293 1.00 96.69 187 PHE A O 1
ATOM 1382 N N . TRP A 1 188 ? 16.295 10.194 -10.788 1.00 96.19 188 TRP A N 1
ATOM 1383 C CA . TRP A 1 188 ? 17.350 10.161 -9.773 1.00 96.19 188 TRP A CA 1
ATOM 1384 C C . TRP A 1 188 ? 17.646 8.729 -9.301 1.00 96.19 188 TRP A C 1
ATOM 1386 O O . TRP A 1 188 ? 18.804 8.327 -9.294 1.00 96.19 188 TRP A O 1
ATOM 1396 N N . ASP A 1 189 ? 16.617 7.940 -8.985 1.00 94.19 189 ASP A N 1
ATOM 1397 C CA . ASP A 1 189 ? 16.750 6.541 -8.550 1.00 94.19 189 ASP A CA 1
ATOM 1398 C C . ASP A 1 189 ? 17.400 5.671 -9.643 1.00 94.19 189 ASP A C 1
ATOM 1400 O O . ASP A 1 189 ? 18.338 4.919 -9.378 1.00 94.19 189 ASP A O 1
ATOM 1404 N N . ALA A 1 190 ? 16.968 5.835 -10.896 1.00 93.88 190 ALA A N 1
ATOM 1405 C CA . ALA A 1 190 ? 17.475 5.083 -12.040 1.00 93.88 190 ALA A CA 1
ATOM 1406 C C . ALA A 1 190 ? 18.894 5.482 -12.480 1.00 93.88 190 ALA A C 1
ATOM 1408 O O . ALA A 1 190 ? 19.571 4.685 -13.118 1.00 93.88 190 ALA A O 1
ATOM 1409 N N . THR A 1 191 ? 19.365 6.687 -12.146 1.00 95.44 191 THR A N 1
ATOM 1410 C CA . THR A 1 191 ? 20.739 7.145 -12.445 1.00 95.44 191 THR A CA 1
ATOM 1411 C C . THR A 1 191 ? 21.674 7.088 -11.237 1.00 95.44 191 THR A C 1
ATOM 1413 O O . THR A 1 191 ? 22.874 7.342 -11.371 1.00 95.44 191 THR A O 1
ATOM 1416 N N . SER A 1 192 ? 21.156 6.745 -10.056 1.00 95.56 192 SER A N 1
ATOM 1417 C CA . SER A 1 192 ? 21.958 6.626 -8.845 1.00 95.56 192 SER A CA 1
ATOM 1418 C C . SER A 1 192 ? 22.952 5.469 -8.957 1.00 95.56 192 SER A C 1
ATOM 1420 O O . SER A 1 192 ? 22.625 4.364 -9.399 1.00 95.56 192 SER A O 1
ATOM 1422 N N . ARG A 1 193 ? 24.190 5.722 -8.520 1.00 93.69 193 ARG A N 1
ATOM 1423 C CA . ARG A 1 193 ? 25.265 4.717 -8.496 1.00 93.69 193 ARG A CA 1
ATOM 1424 C C . ARG A 1 193 ? 25.020 3.622 -7.462 1.00 93.69 193 ARG A C 1
ATOM 1426 O O . ARG A 1 193 ? 25.539 2.522 -7.625 1.00 93.69 193 ARG A O 1
ATOM 1433 N N . ASP A 1 194 ? 24.222 3.924 -6.443 1.00 95.50 194 ASP A N 1
ATOM 1434 C CA . ASP A 1 194 ? 23.904 3.001 -5.353 1.00 95.50 194 ASP A CA 1
ATOM 1435 C C . ASP A 1 194 ? 22.774 2.027 -5.730 1.00 95.50 194 ASP A C 1
ATOM 1437 O O . ASP A 1 194 ? 22.517 1.054 -5.022 1.00 95.50 194 ASP A O 1
ATOM 1441 N N . THR A 1 195 ? 22.107 2.260 -6.865 1.00 93.88 195 THR A N 1
ATOM 1442 C CA . THR A 1 195 ? 21.007 1.426 -7.350 1.00 93.88 195 THR A CA 1
ATOM 1443 C C . THR A 1 195 ? 21.547 0.265 -8.179 1.00 93.88 195 THR A C 1
ATOM 1445 O O . THR A 1 195 ? 22.268 0.461 -9.165 1.00 93.88 195 THR A O 1
ATOM 1448 N N . ALA A 1 196 ? 21.169 -0.962 -7.810 1.00 95.38 196 ALA A N 1
ATOM 1449 C CA . ALA A 1 196 ? 21.568 -2.171 -8.525 1.00 95.38 196 ALA A CA 1
ATOM 1450 C C . ALA A 1 196 ? 21.131 -2.127 -10.009 1.00 95.38 196 ALA A C 1
ATOM 1452 O O . ALA A 1 196 ? 20.037 -1.637 -10.298 1.00 95.38 196 ALA A O 1
ATOM 1453 N N . PRO A 1 197 ? 21.913 -2.679 -10.960 1.00 94.44 197 PRO A N 1
ATOM 1454 C CA . PRO A 1 197 ? 21.612 -2.574 -12.395 1.00 94.44 197 PRO A CA 1
ATOM 1455 C C . PRO A 1 197 ? 20.207 -3.052 -12.806 1.00 94.44 197 PRO A C 1
ATOM 1457 O O . PRO A 1 197 ? 19.534 -2.393 -13.599 1.00 94.44 197 PRO A O 1
ATOM 1460 N N . ALA A 1 198 ? 19.729 -4.161 -12.230 1.00 94.69 198 ALA A N 1
ATOM 1461 C CA . ALA A 1 198 ? 18.378 -4.666 -12.486 1.00 94.69 198 ALA A CA 1
ATOM 1462 C C . ALA A 1 198 ? 17.301 -3.670 -12.018 1.00 94.69 198 ALA A C 1
ATOM 1464 O O . ALA A 1 198 ? 16.398 -3.327 -12.777 1.00 94.69 198 ALA A O 1
ATOM 1465 N N . GLN A 1 199 ? 17.459 -3.117 -10.811 1.00 95.31 199 GLN A N 1
ATOM 1466 C CA . GLN A 1 199 ? 16.547 -2.109 -10.273 1.00 95.31 199 GLN A CA 1
ATOM 1467 C C . GLN A 1 199 ? 16.578 -0.809 -11.089 1.00 95.31 199 GLN A C 1
ATOM 1469 O O . GLN A 1 199 ? 15.526 -0.209 -11.292 1.00 95.31 199 GLN A O 1
ATOM 1474 N N . ARG A 1 200 ? 17.742 -0.383 -11.607 1.00 95.56 200 ARG A N 1
ATOM 1475 C CA . ARG A 1 200 ? 17.822 0.771 -12.523 1.00 95.56 200 ARG A CA 1
ATOM 1476 C C . ARG A 1 200 ? 17.009 0.530 -13.790 1.00 95.56 200 ARG A C 1
ATOM 1478 O O . ARG A 1 200 ? 16.258 1.411 -14.194 1.00 95.56 200 ARG A O 1
ATOM 1485 N N . THR A 1 201 ? 17.124 -0.662 -14.376 1.00 97.56 201 THR A N 1
ATOM 1486 C CA . THR A 1 201 ? 16.367 -1.049 -15.579 1.00 97.56 201 THR A CA 1
ATOM 1487 C C . THR A 1 201 ? 14.862 -0.998 -15.319 1.00 97.56 201 THR A C 1
ATOM 1489 O O . THR A 1 201 ? 14.126 -0.403 -16.102 1.00 97.56 201 THR A O 1
ATOM 1492 N N . ASP A 1 202 ? 14.409 -1.546 -14.191 1.00 97.81 202 ASP A N 1
ATOM 1493 C CA . ASP A 1 202 ? 13.001 -1.516 -13.786 1.00 97.81 202 ASP A CA 1
ATOM 1494 C C . ASP A 1 202 ? 12.498 -0.088 -13.503 1.00 97.81 202 ASP A C 1
ATOM 1496 O O . ASP A 1 202 ? 11.414 0.292 -13.951 1.00 97.81 202 ASP A O 1
ATOM 1500 N N . THR A 1 203 ? 13.281 0.743 -12.804 1.00 97.06 203 THR A N 1
ATOM 1501 C CA . THR A 1 203 ? 12.915 2.145 -12.549 1.00 97.06 203 THR A CA 1
ATOM 1502 C C . THR A 1 203 ? 12.884 2.957 -13.853 1.00 97.06 203 THR A C 1
ATOM 1504 O O . THR A 1 203 ? 11.957 3.747 -14.043 1.00 97.06 203 THR A O 1
ATOM 1507 N N . PHE A 1 204 ? 13.826 2.748 -14.783 1.00 97.69 204 PHE A N 1
ATOM 1508 C CA . PHE A 1 204 ? 13.772 3.376 -16.109 1.00 97.69 204 PHE A CA 1
ATOM 1509 C C . PHE A 1 204 ? 12.568 2.913 -16.917 1.00 97.69 204 PHE A C 1
ATOM 1511 O O . PHE A 1 204 ? 11.925 3.743 -17.554 1.00 97.69 204 PHE A O 1
ATOM 1518 N N . ALA A 1 205 ? 12.228 1.625 -16.868 1.00 98.38 205 ALA A N 1
ATOM 1519 C CA . ALA A 1 205 ? 11.045 1.113 -17.540 1.00 98.38 205 ALA A CA 1
ATOM 1520 C C . ALA A 1 205 ? 9.779 1.833 -17.054 1.00 98.38 205 ALA A C 1
ATOM 1522 O O . ALA A 1 205 ? 8.988 2.295 -17.871 1.00 98.38 205 ALA A O 1
ATOM 1523 N N . ILE A 1 206 ? 9.626 2.030 -15.739 1.00 98.06 206 ILE A N 1
ATOM 1524 C CA . ILE A 1 206 ? 8.508 2.811 -15.190 1.00 98.06 206 ILE A CA 1
ATOM 1525 C C . ILE A 1 206 ? 8.577 4.282 -15.629 1.00 98.06 206 ILE A C 1
ATOM 1527 O O . ILE A 1 206 ? 7.547 4.844 -15.993 1.00 98.06 206 ILE A O 1
ATOM 1531 N N . LEU A 1 207 ? 9.762 4.908 -15.617 1.00 97.75 207 LEU A N 1
ATOM 1532 C CA . LEU A 1 207 ? 9.941 6.290 -16.080 1.00 97.75 207 LEU A CA 1
ATOM 1533 C C . LEU A 1 207 ? 9.488 6.463 -17.538 1.00 97.75 207 LEU A C 1
ATOM 1535 O O . LEU A 1 207 ? 8.803 7.431 -17.852 1.00 97.75 207 LEU A O 1
ATOM 1539 N N . LEU A 1 208 ? 9.827 5.523 -18.421 1.00 98.06 208 LEU A N 1
ATOM 1540 C CA . LEU A 1 208 ? 9.394 5.555 -19.821 1.00 98.06 208 LEU A CA 1
ATOM 1541 C C . LEU A 1 208 ? 7.864 5.527 -19.939 1.00 98.06 208 LEU A C 1
ATOM 1543 O O . LEU A 1 208 ? 7.291 6.256 -20.749 1.00 98.06 208 LEU A O 1
ATOM 1547 N N . LEU A 1 209 ? 7.190 4.760 -19.079 1.00 97.69 209 LEU A N 1
ATOM 1548 C CA . LEU A 1 209 ? 5.728 4.698 -19.051 1.00 97.69 209 LEU A CA 1
ATOM 1549 C C . LEU A 1 209 ? 5.068 5.991 -18.549 1.00 97.69 209 LEU A C 1
ATOM 1551 O O . LEU A 1 209 ? 3.890 6.201 -18.837 1.00 97.69 209 LEU A O 1
ATOM 1555 N N . THR A 1 210 ? 5.784 6.889 -17.854 1.00 96.25 210 THR A N 1
ATOM 1556 C CA . THR A 1 210 ? 5.206 8.188 -17.453 1.00 96.25 210 THR A CA 1
ATOM 1557 C C . THR A 1 210 ? 5.044 9.154 -18.624 1.00 96.25 210 THR A C 1
ATOM 1559 O O . THR A 1 210 ? 4.352 10.157 -18.466 1.00 96.25 210 THR A O 1
ATOM 1562 N N . ARG A 1 211 ? 5.678 8.877 -19.778 1.00 96.62 211 ARG A N 1
ATOM 1563 C CA . ARG A 1 211 ? 5.640 9.710 -20.998 1.00 96.62 211 ARG A CA 1
ATOM 1564 C C . ARG A 1 211 ? 6.055 11.171 -20.761 1.00 96.62 211 ARG A C 1
ATOM 1566 O O . ARG A 1 211 ? 5.582 12.084 -21.430 1.00 96.62 211 ARG A O 1
ATOM 1573 N N . ASP A 1 212 ? 6.942 11.399 -19.789 1.00 96.75 212 ASP A N 1
ATOM 1574 C CA . ASP A 1 212 ? 7.527 12.717 -19.530 1.00 96.75 212 ASP A CA 1
ATOM 1575 C C . ASP A 1 212 ? 8.725 12.925 -20.464 1.00 96.75 212 ASP A C 1
ATOM 1577 O O . ASP A 1 212 ? 9.851 12.534 -20.152 1.00 96.75 212 ASP A O 1
ATOM 1581 N N . GLU A 1 213 ? 8.472 13.516 -21.633 1.00 97.06 213 GLU A N 1
ATOM 1582 C CA . GLU A 1 213 ? 9.469 13.703 -22.698 1.00 97.06 213 GLU A CA 1
ATOM 1583 C C . GLU A 1 213 ? 10.750 14.393 -22.210 1.00 97.06 213 GLU A C 1
ATOM 1585 O O . GLU A 1 213 ? 11.858 14.027 -22.607 1.00 97.06 213 GLU A O 1
ATOM 1590 N N . HIS A 1 214 ? 10.622 15.374 -21.311 1.00 97.25 214 HIS A N 1
ATOM 1591 C CA . HIS A 1 214 ? 11.771 16.118 -20.808 1.00 97.25 214 HIS A CA 1
ATOM 1592 C C . HIS A 1 214 ? 12.666 15.236 -19.934 1.00 97.25 214 HIS A C 1
ATOM 1594 O O . HIS A 1 214 ? 13.886 15.184 -20.127 1.00 97.25 214 HIS A O 1
ATOM 1600 N N . VAL A 1 215 ? 12.071 14.518 -18.979 1.00 96.81 215 VAL A N 1
ATOM 1601 C CA . VAL A 1 215 ? 12.826 13.642 -18.078 1.00 96.81 215 VAL A CA 1
ATOM 1602 C C . VAL A 1 215 ? 13.359 12.412 -18.820 1.00 96.81 215 VAL A C 1
ATOM 1604 O O . VAL A 1 215 ? 14.484 11.988 -18.550 1.00 96.81 215 VAL A O 1
ATOM 1607 N N . ILE A 1 216 ? 12.624 11.888 -19.805 1.00 97.56 216 ILE A N 1
ATOM 1608 C CA . ILE A 1 216 ? 13.063 10.777 -20.663 1.00 97.56 216 ILE A CA 1
ATOM 1609 C C . ILE A 1 216 ? 14.258 11.186 -21.535 1.00 97.56 216 ILE A C 1
ATOM 1611 O O . ILE A 1 216 ? 15.243 10.448 -21.599 1.00 97.56 216 ILE A O 1
ATOM 1615 N N . ALA A 1 217 ? 14.240 12.370 -22.156 1.00 97.38 217 ALA A N 1
ATOM 1616 C CA . ALA A 1 217 ? 15.382 12.868 -22.929 1.00 97.38 217 ALA A CA 1
ATOM 1617 C C . ALA A 1 217 ? 16.635 13.024 -22.051 1.00 97.38 217 ALA A C 1
ATOM 1619 O O . ALA A 1 217 ? 17.738 12.642 -22.452 1.00 97.38 217 ALA A O 1
ATOM 1620 N N . LYS A 1 218 ? 16.459 13.520 -20.819 1.00 97.31 218 LYS A N 1
ATOM 1621 C CA . LYS A 1 218 ? 17.538 13.614 -19.830 1.00 97.31 218 LYS A CA 1
ATOM 1622 C C . LYS A 1 218 ? 18.068 12.235 -19.423 1.00 97.31 218 LYS A C 1
ATOM 1624 O O . LYS A 1 218 ? 19.281 12.065 -19.342 1.00 97.31 218 LYS A O 1
ATOM 1629 N N . ALA A 1 219 ? 17.185 11.260 -19.192 1.00 95.69 219 ALA A N 1
ATOM 1630 C CA . ALA A 1 219 ? 17.548 9.870 -18.912 1.00 95.69 219 ALA A CA 1
ATOM 1631 C C . ALA A 1 219 ? 18.383 9.270 -20.044 1.00 95.69 219 ALA A C 1
ATOM 1633 O O . ALA A 1 219 ? 19.482 8.787 -19.792 1.00 95.69 219 ALA A O 1
ATOM 1634 N N . ARG A 1 220 ? 17.911 9.391 -21.290 1.00 97.38 220 ARG A N 1
ATOM 1635 C CA . ARG A 1 220 ? 18.589 8.873 -22.486 1.00 97.38 220 ARG A CA 1
ATOM 1636 C C . ARG A 1 220 ? 20.001 9.437 -22.658 1.00 97.38 220 ARG A C 1
ATOM 1638 O O . ARG A 1 220 ? 20.887 8.717 -23.095 1.00 97.38 220 ARG A O 1
ATOM 1645 N N . ALA A 1 221 ? 20.219 10.704 -22.309 1.00 97.44 221 ALA A N 1
ATOM 1646 C CA . ALA A 1 221 ? 21.541 11.328 -22.371 1.00 97.44 221 ALA A CA 1
ATOM 1647 C C . ALA A 1 221 ? 22.478 10.920 -21.216 1.00 97.44 221 ALA A C 1
ATOM 1649 O O . ALA A 1 221 ? 23.690 11.091 -21.327 1.00 97.44 221 ALA A O 1
ATOM 1650 N N . ALA A 1 222 ? 21.933 10.428 -20.099 1.00 96.06 222 ALA A N 1
ATOM 1651 C CA . ALA A 1 222 ? 22.682 10.154 -18.872 1.00 96.06 222 ALA A CA 1
ATOM 1652 C C . ALA A 1 222 ? 23.166 8.702 -18.740 1.00 96.06 222 ALA A C 1
ATOM 1654 O O . ALA A 1 222 ? 23.990 8.431 -17.865 1.00 96.06 222 ALA A O 1
ATOM 1655 N N . VAL A 1 223 ? 22.665 7.777 -19.564 1.00 94.75 223 VAL A N 1
ATOM 1656 C CA . VAL A 1 223 ? 22.965 6.342 -19.448 1.00 94.75 223 VAL A CA 1
ATOM 1657 C C . VAL A 1 223 ? 23.475 5.737 -20.756 1.00 94.75 223 VAL A C 1
ATOM 1659 O O . VAL A 1 223 ? 23.199 6.278 -21.829 1.00 94.75 223 VAL A O 1
ATOM 1662 N N . PRO A 1 224 ? 24.216 4.614 -20.692 1.00 96.50 224 PRO A N 1
ATOM 1663 C CA . PRO A 1 224 ? 24.629 3.878 -21.881 1.00 96.50 224 PRO A CA 1
ATOM 1664 C C . PRO A 1 224 ? 23.439 3.478 -22.768 1.00 96.50 224 PRO A C 1
ATOM 1666 O O . PRO A 1 224 ? 22.359 3.140 -22.279 1.00 96.50 224 PRO A O 1
ATOM 1669 N N . ALA A 1 225 ? 23.639 3.509 -24.088 1.00 96.75 225 ALA A N 1
ATOM 1670 C CA . ALA A 1 225 ? 22.577 3.247 -25.061 1.00 96.75 225 ALA A CA 1
ATOM 1671 C C . ALA A 1 225 ? 22.000 1.822 -24.956 1.00 96.75 225 ALA A C 1
ATOM 1673 O O . ALA A 1 225 ? 20.811 1.616 -25.188 1.00 96.75 225 ALA A O 1
ATOM 1674 N N . ASP A 1 226 ? 22.825 0.844 -24.588 1.00 96.75 226 ASP A N 1
ATOM 1675 C CA . ASP A 1 226 ? 22.427 -0.543 -24.356 1.00 96.75 226 ASP A CA 1
ATOM 1676 C C . ASP A 1 226 ? 21.578 -0.707 -23.086 1.00 96.75 226 ASP A C 1
ATOM 1678 O O . ASP A 1 226 ? 20.562 -1.407 -23.132 1.00 96.75 226 ASP A O 1
ATOM 1682 N N . GLU A 1 227 ? 21.928 -0.015 -21.992 1.00 96.06 227 GLU A N 1
ATOM 1683 C CA . GLU A 1 227 ? 21.101 0.043 -20.775 1.00 96.06 227 GLU A CA 1
ATOM 1684 C C . GLU A 1 227 ? 19.740 0.694 -21.067 1.00 96.06 227 GLU A C 1
ATOM 1686 O O . GLU A 1 227 ? 18.696 0.163 -20.678 1.00 96.06 227 GLU A O 1
ATOM 1691 N N . PHE A 1 228 ? 19.724 1.804 -21.814 1.00 96.62 228 PHE A N 1
ATOM 1692 C CA . PHE A 1 228 ? 18.476 2.471 -22.193 1.00 96.62 228 PHE A CA 1
ATOM 1693 C C . PHE A 1 228 ? 17.594 1.583 -23.082 1.00 96.62 228 PHE A C 1
ATOM 1695 O O . PHE A 1 228 ? 16.399 1.444 -22.830 1.00 96.62 228 PHE A O 1
ATOM 1702 N N . ALA A 1 229 ? 18.183 0.911 -24.076 1.00 97.69 229 ALA A N 1
ATOM 1703 C CA . ALA A 1 229 ? 17.461 -0.025 -24.936 1.00 97.69 229 ALA A CA 1
ATOM 1704 C C . ALA A 1 229 ? 16.914 -1.236 -24.154 1.00 97.69 229 ALA A C 1
ATOM 1706 O O . ALA A 1 229 ? 15.865 -1.784 -24.503 1.00 97.69 229 ALA A O 1
ATOM 1707 N N . ALA A 1 230 ? 17.606 -1.683 -23.099 1.00 97.62 230 ALA A N 1
ATOM 1708 C CA . ALA A 1 230 ? 17.091 -2.711 -22.196 1.00 97.62 230 ALA A CA 1
ATOM 1709 C C . ALA A 1 230 ? 15.868 -2.217 -21.410 1.00 97.62 230 ALA A C 1
ATOM 1711 O O . ALA A 1 230 ? 14.878 -2.945 -21.317 1.00 97.62 230 ALA A O 1
ATOM 1712 N N . ALA A 1 231 ? 15.900 -0.975 -20.923 1.00 97.81 231 ALA A N 1
ATOM 1713 C CA . ALA A 1 231 ? 14.755 -0.355 -20.266 1.00 97.81 231 ALA A CA 1
ATOM 1714 C C . ALA A 1 231 ? 13.556 -0.164 -21.212 1.00 97.81 231 ALA A C 1
ATOM 1716 O O . ALA A 1 231 ? 12.428 -0.403 -20.793 1.00 97.81 231 ALA A O 1
ATOM 1717 N N . GLU A 1 232 ? 13.774 0.188 -22.485 1.00 98.31 232 GLU A N 1
ATOM 1718 C CA . GLU A 1 232 ? 12.701 0.285 -23.493 1.00 98.31 232 GLU A CA 1
ATOM 1719 C C . GLU A 1 232 ? 11.998 -1.063 -23.712 1.00 98.31 232 GLU A C 1
ATOM 1721 O O . GLU A 1 232 ? 10.767 -1.133 -23.693 1.00 98.31 232 GLU A O 1
ATOM 1726 N N . ARG A 1 233 ? 12.759 -2.161 -23.839 1.00 98.56 233 ARG A N 1
ATOM 1727 C CA . ARG A 1 233 ? 12.177 -3.515 -23.920 1.00 98.56 233 ARG A CA 1
ATOM 1728 C C . ARG A 1 233 ? 11.395 -3.864 -22.656 1.00 98.56 233 ARG A C 1
ATOM 1730 O O . ARG A 1 233 ? 10.266 -4.342 -22.741 1.00 98.56 233 ARG A O 1
ATOM 1737 N N . ARG A 1 234 ? 11.973 -3.573 -21.488 1.00 98.31 234 ARG A N 1
ATOM 1738 C CA . ARG A 1 234 ? 11.332 -3.820 -20.193 1.00 98.31 234 ARG A CA 1
ATOM 1739 C C . ARG A 1 234 ? 10.046 -3.007 -20.021 1.00 98.31 234 ARG A C 1
ATOM 1741 O O . ARG A 1 234 ? 9.081 -3.537 -19.482 1.00 98.31 234 ARG A O 1
ATOM 1748 N N . ALA A 1 235 ? 10.000 -1.767 -20.507 1.00 98.50 235 ALA A N 1
ATOM 1749 C CA . ALA A 1 235 ? 8.804 -0.928 -20.486 1.00 98.50 235 ALA A CA 1
ATOM 1750 C C . ALA A 1 235 ? 7.677 -1.525 -21.338 1.00 98.50 235 ALA A C 1
ATOM 1752 O O . ALA A 1 235 ? 6.546 -1.595 -20.869 1.00 98.50 235 ALA A O 1
ATOM 1753 N N . ALA A 1 236 ? 7.986 -2.019 -22.541 1.00 98.44 236 ALA A N 1
ATOM 1754 C CA . ALA A 1 236 ? 7.001 -2.676 -23.403 1.00 98.44 236 ALA A CA 1
ATOM 1755 C C . ALA A 1 236 ? 6.441 -3.968 -22.775 1.00 98.44 236 ALA A C 1
ATOM 1757 O O . ALA A 1 236 ? 5.245 -4.249 -22.868 1.00 98.44 236 ALA A O 1
ATOM 1758 N N . ASP A 1 237 ? 7.284 -4.755 -22.102 1.00 98.44 237 ASP A N 1
ATOM 1759 C CA . ASP A 1 237 ? 6.834 -5.928 -21.343 1.00 98.44 237 ASP A CA 1
ATOM 1760 C C . ASP A 1 237 ? 5.933 -5.531 -20.172 1.00 98.44 237 ASP A C 1
ATOM 1762 O O . ASP A 1 237 ? 4.874 -6.127 -19.969 1.00 98.44 237 ASP A O 1
ATOM 1766 N N . LEU A 1 238 ? 6.336 -4.503 -19.425 1.00 98.44 238 LEU A N 1
ATOM 1767 C CA . LEU A 1 238 ? 5.601 -3.999 -18.273 1.00 98.44 238 LEU A CA 1
ATOM 1768 C C . LEU A 1 238 ? 4.246 -3.397 -18.675 1.00 98.44 238 LEU A C 1
ATOM 1770 O O . LEU A 1 238 ? 3.259 -3.646 -17.992 1.00 98.44 238 LEU A O 1
ATOM 1774 N N . GLU A 1 239 ? 4.161 -2.680 -19.798 1.00 98.38 239 GLU A N 1
ATOM 1775 C CA . GLU A 1 239 ? 2.900 -2.154 -20.342 1.00 98.38 239 GLU A CA 1
ATOM 1776 C C . GLU A 1 239 ? 1.903 -3.282 -20.642 1.00 98.38 239 GLU A C 1
ATOM 1778 O O . GLU A 1 239 ? 0.735 -3.190 -20.261 1.00 98.38 239 GLU A O 1
ATOM 1783 N N . ARG A 1 240 ? 2.368 -4.393 -21.234 1.00 98.50 240 ARG A N 1
ATOM 1784 C CA . ARG A 1 240 ? 1.530 -5.581 -21.470 1.00 98.50 240 ARG A CA 1
ATOM 1785 C C . ARG A 1 240 ? 1.033 -6.202 -20.166 1.00 98.50 240 ARG A C 1
ATOM 1787 O O . ARG A 1 240 ? -0.156 -6.478 -20.044 1.00 98.50 240 ARG A O 1
ATOM 1794 N N . GLN A 1 241 ? 1.913 -6.368 -19.179 1.00 98.25 241 GLN A N 1
ATOM 1795 C CA . GLN A 1 241 ? 1.540 -6.926 -17.873 1.00 98.25 241 GLN A CA 1
ATOM 1796 C C . GLN A 1 241 ? 0.561 -6.023 -17.110 1.00 98.25 241 GLN A C 1
ATOM 1798 O O . GLN A 1 241 ? -0.361 -6.515 -16.457 1.00 98.25 241 GLN A O 1
ATOM 1803 N N . ILE A 1 242 ? 0.729 -4.700 -17.208 1.00 97.75 242 ILE A N 1
ATOM 1804 C CA . ILE A 1 242 ? -0.227 -3.734 -16.662 1.00 97.75 242 ILE A CA 1
ATOM 1805 C C . ILE A 1 242 ? -1.582 -3.935 -17.336 1.00 97.75 242 ILE A C 1
ATOM 1807 O O . ILE A 1 242 ? -2.556 -4.154 -16.622 1.00 97.75 242 ILE A O 1
ATOM 1811 N N . ALA A 1 243 ? -1.646 -3.944 -18.669 1.00 97.38 243 ALA A N 1
ATOM 1812 C CA . ALA A 1 243 ? -2.896 -4.131 -19.405 1.00 97.38 243 ALA A CA 1
ATOM 1813 C C . ALA A 1 243 ? -3.593 -5.465 -19.074 1.00 97.38 243 ALA A C 1
ATOM 1815 O O . ALA A 1 243 ? -4.815 -5.508 -18.942 1.00 97.38 243 ALA A O 1
ATOM 1816 N N . ASP A 1 244 ? -2.834 -6.548 -18.890 1.00 97.62 244 ASP A N 1
ATOM 1817 C CA . ASP A 1 244 ? -3.388 -7.829 -18.446 1.00 97.62 244 ASP A CA 1
ATOM 1818 C C . ASP A 1 244 ? -3.966 -7.726 -17.025 1.00 97.62 244 ASP A C 1
ATOM 1820 O O . ASP A 1 244 ? -5.097 -8.151 -16.796 1.00 97.62 244 ASP A O 1
ATOM 1824 N N . SER A 1 245 ? -3.252 -7.085 -16.091 1.00 96.88 245 SER A N 1
ATOM 1825 C CA . SER A 1 245 ? -3.747 -6.875 -14.720 1.00 96.88 245 SER A CA 1
ATOM 1826 C C . SER A 1 245 ? -4.991 -5.975 -14.639 1.00 96.88 245 SER A C 1
ATOM 1828 O O . SER A 1 245 ? -5.782 -6.115 -13.708 1.00 96.88 245 SER A O 1
ATOM 1830 N N . GLU 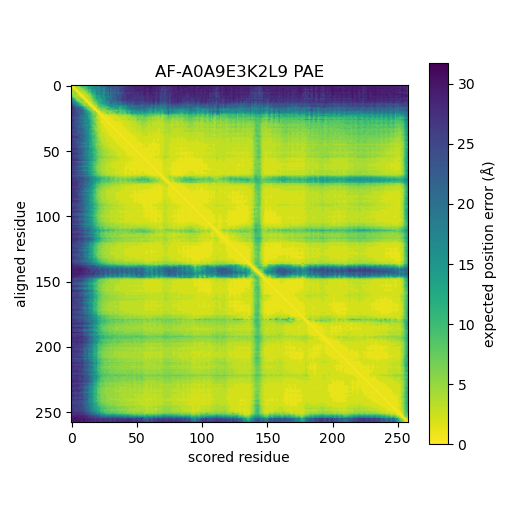A 1 246 ? -5.199 -5.073 -15.608 1.00 96.38 246 GLU A N 1
ATOM 1831 C CA . GLU A 1 246 ? -6.380 -4.194 -15.665 1.00 96.38 246 GLU A CA 1
ATOM 1832 C C . GLU A 1 246 ? -7.678 -4.937 -15.958 1.00 96.38 246 GLU A C 1
ATOM 1834 O O . GLU A 1 246 ? -8.749 -4.412 -15.656 1.00 96.38 246 GLU A O 1
ATOM 1839 N N . ARG A 1 247 ? -7.597 -6.155 -16.506 1.00 96.56 247 ARG A N 1
ATOM 1840 C CA . ARG A 1 247 ? -8.778 -6.995 -16.733 1.00 96.56 247 ARG A CA 1
ATOM 1841 C C . ARG A 1 247 ? -9.426 -7.417 -15.419 1.00 96.56 247 ARG A C 1
ATOM 1843 O O . ARG A 1 247 ? -10.649 -7.419 -15.327 1.00 96.56 247 ARG A O 1
ATOM 1850 N N . ASP A 1 248 ? -8.603 -7.728 -14.420 1.00 95.38 248 ASP A N 1
ATOM 1851 C CA . ASP A 1 248 ? -9.060 -8.181 -13.104 1.00 95.38 248 ASP A CA 1
ATOM 1852 C C . ASP A 1 248 ? -9.207 -7.019 -12.114 1.00 95.38 248 ASP A C 1
ATOM 1854 O O . ASP A 1 248 ? -10.097 -7.022 -11.263 1.00 95.38 248 ASP A O 1
ATOM 1858 N N . TYR A 1 249 ? -8.345 -6.006 -12.235 1.00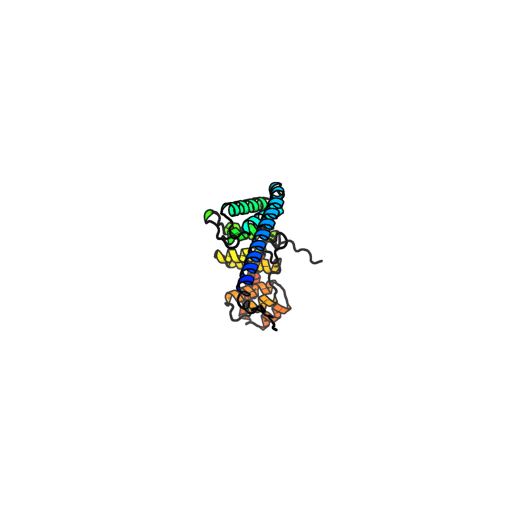 95.75 249 TYR A N 1
ATOM 1859 C CA . TYR A 1 249 ? -8.305 -4.849 -11.347 1.00 95.75 249 TYR A CA 1
ATOM 1860 C C . TYR A 1 249 ? -8.209 -3.565 -12.172 1.00 95.75 249 TYR A C 1
ATOM 1862 O O . TYR A 1 249 ? -7.098 -3.104 -12.440 1.00 95.75 249 TYR A O 1
ATOM 1870 N N . PRO A 1 250 ? -9.335 -2.960 -12.583 1.00 95.19 250 PRO A N 1
ATOM 1871 C CA . PRO A 1 250 ? -9.326 -1.728 -13.364 1.00 95.19 250 PRO A CA 1
ATOM 1872 C C . PRO A 1 250 ? -8.504 -0.618 -12.698 1.00 95.19 250 PRO A C 1
ATOM 1874 O O . PRO A 1 250 ? -8.355 -0.577 -11.476 1.00 95.19 250 PRO A O 1
ATOM 1877 N N . ALA A 1 251 ? -7.946 0.292 -13.497 1.00 91.38 251 ALA A N 1
ATOM 1878 C CA . ALA A 1 251 ? -7.348 1.502 -12.944 1.00 91.38 251 ALA A CA 1
ATOM 1879 C C . ALA A 1 251 ? -8.425 2.331 -12.212 1.00 91.38 251 ALA A C 1
ATOM 1881 O O . ALA A 1 251 ? -9.572 2.361 -12.670 1.00 91.38 251 ALA A O 1
ATOM 1882 N N . PRO A 1 252 ? -8.083 3.015 -11.104 1.00 88.88 252 PRO A N 1
ATOM 1883 C CA . PRO A 1 252 ? -9.036 3.856 -10.398 1.00 88.88 252 PRO A CA 1
ATOM 1884 C C . PRO A 1 252 ? -9.619 4.907 -11.346 1.00 88.88 252 PRO A C 1
ATOM 1886 O O . PRO A 1 252 ? -8.902 5.393 -12.232 1.00 88.88 252 PRO A O 1
ATOM 1889 N N . PRO A 1 253 ? -10.889 5.308 -11.154 1.00 81.88 253 PRO A N 1
ATOM 1890 C CA . PRO A 1 253 ? -11.472 6.383 -11.934 1.00 81.88 253 PRO A CA 1
ATOM 1891 C C . PRO A 1 253 ? -10.591 7.618 -11.775 1.00 81.88 253 PRO A C 1
ATOM 1893 O O . PRO A 1 253 ? -10.422 8.152 -10.673 1.00 81.88 253 PRO A O 1
ATOM 1896 N N . ARG A 1 254 ? -9.996 8.065 -12.884 1.00 70.81 254 ARG A N 1
ATOM 1897 C CA . ARG A 1 254 ? -9.309 9.351 -12.915 1.00 70.81 254 ARG A CA 1
ATOM 1898 C C . ARG A 1 254 ? -10.388 10.370 -12.593 1.00 70.81 254 ARG A C 1
ATOM 1900 O O . ARG A 1 254 ? -11.351 10.485 -13.344 1.00 70.81 254 ARG A O 1
ATOM 1907 N N . LYS A 1 255 ? -10.267 11.073 -11.463 1.00 58.38 255 LYS A N 1
ATOM 1908 C CA . LYS A 1 255 ? -11.010 12.323 -11.298 1.00 58.38 255 LYS A CA 1
ATOM 1909 C C . LYS A 1 255 ? -10.562 13.160 -12.480 1.00 58.38 255 LYS A C 1
ATOM 1911 O O . LYS A 1 255 ? -9.384 13.515 -12.523 1.00 58.38 255 LYS A O 1
ATOM 1916 N N . GLU A 1 256 ? -11.432 13.309 -13.473 1.00 37.81 256 GLU A N 1
ATOM 1917 C CA . GLU A 1 256 ? -11.164 14.130 -14.643 1.00 37.81 256 GLU A CA 1
ATOM 1918 C C . GLU A 1 256 ? -10.549 15.424 -14.115 1.00 37.81 256 GLU A C 1
ATOM 1920 O O . GLU A 1 256 ? -11.096 16.059 -13.207 1.00 37.81 256 GLU A O 1
ATOM 1925 N N . GLN A 1 257 ? -9.318 15.700 -14.554 1.00 34.88 257 GLN A N 1
ATOM 1926 C CA . GLN A 1 257 ? -8.707 16.994 -14.306 1.00 34.88 257 GLN A CA 1
ATOM 1927 C C . GLN A 1 257 ? -9.739 18.030 -14.774 1.00 34.88 257 GLN A C 1
ATOM 1929 O O . GLN A 1 257 ? -10.257 17.850 -15.878 1.00 34.88 257 GLN A O 1
ATOM 1934 N N . PRO A 1 258 ? -10.111 19.012 -13.933 1.00 33.38 258 PRO A N 1
ATOM 1935 C CA . PRO A 1 258 ? -11.017 20.067 -14.368 1.00 33.38 258 PRO A CA 1
ATOM 1936 C C . PRO A 1 258 ? -10.503 20.754 -15.635 1.00 33.38 258 PRO A C 1
ATOM 1938 O O . PRO A 1 258 ? -9.261 20.840 -15.798 1.00 33.38 258 PRO A O 1
#

Nearest PDB structures (foldseek):
  5b26-assembly2_C  TM=6.002E-01  e=3.639E-02  Mus musculus
  5b26-assembly1_B  TM=5.854E-01  e=5.459E-02  Mus musculus
  2dc3-assembly1_A  TM=2.709E-01  e=3.780E+00  Homo sapiens
  1ux9-assembly2_B  TM=2.817E-01  e=5.671E+00  Homo sapiens
  1umo-assembly1_A  TM=2.873E-01  e=7.432E+00  Homo sapiens

Mean predicted aligned error: 7.29 Å

Solvent-accessible surface area (backbone atoms only — not comparable to full-atom values): 13875 Å² total; per-residue (Å²): 137,81,86,86,86,79,89,81,92,78,81,97,79,84,85,84,76,65,72,66,62,55,53,57,53,51,51,49,52,55,50,53,49,50,54,51,51,51,52,51,51,51,52,50,53,44,62,63,27,47,65,47,29,71,74,62,39,44,67,34,16,37,51,41,20,49,57,41,51,67,47,92,82,53,52,76,62,40,50,52,52,21,51,53,31,22,51,61,12,36,75,68,72,34,33,41,22,21,22,53,49,8,50,30,17,35,71,31,29,54,84,94,43,73,50,58,75,92,68,46,40,41,69,61,8,34,54,27,7,44,52,12,22,31,67,25,61,49,29,57,80,76,86,65,91,77,50,53,40,19,26,44,51,27,11,55,40,30,40,77,71,73,35,56,70,62,12,50,42,26,41,41,47,21,33,75,70,50,58,76,56,55,66,71,56,36,50,49,52,37,67,37,87,86,43,54,72,68,57,20,33,54,35,40,12,46,42,60,73,65,68,45,64,68,60,48,54,53,47,62,74,72,47,58,69,68,60,50,53,50,12,53,54,47,26,57,53,47,53,52,52,42,59,58,48,33,76,84,37,43,73,35,79,74,75,73,78,129

Radius of gyration: 28.32 Å; Cα contacts (8 Å, |Δi|>4): 306; chains: 1; bounding box: 52×73×105 Å

pLDDT: mean 88.62, std 16.2, range [33.38, 98.56]